Protein AF-A0A535Y5V7-F1 (afdb_monomer)

Mean predicted aligned error: 2.88 Å

Foldseek 3Di:
DVVLLVCVVVVAAEDEDADPPVPPDDQLPPLQVVQVSNVVNVHHHAYEYHDACPPPCLVPVLVRGQEYEQHPEADLELVSLVVLLVSLQPSQVSWFPSYAYASYEQCQQVPRDDLQLSLLSLLSCLLQLHPHHHPDDPVDGDPSSVCSSVLPLSNCSSVANRRTHWHFLDDDPFKTKIWDQGPVRKIKIKIWGADQAWDKTKAFPCSRVVHDDKKKWFKAWSSVRGTPGIDIGIDIDGAHHGHMTIIIIDID

Solvent-accessible surface area (backbone atoms only — not comparable to full-atom values): 13572 Å² total; per-residue (Å²): 84,73,64,42,39,52,38,44,75,72,63,51,53,69,42,79,47,75,54,77,94,47,83,96,64,52,66,91,72,49,52,48,54,51,40,54,19,35,60,73,56,73,48,81,54,47,34,36,41,39,62,43,38,76,80,49,42,71,82,58,38,63,85,47,32,38,30,31,27,65,39,67,86,70,53,62,35,67,69,41,50,54,56,47,54,62,71,43,42,83,46,31,90,54,26,36,83,75,18,27,52,22,73,52,64,36,55,55,68,68,70,57,56,53,72,48,42,36,46,31,50,51,50,50,38,23,43,42,37,30,69,88,43,79,66,44,64,83,91,73,58,50,71,66,36,47,52,55,80,63,34,64,59,49,51,50,56,28,68,30,88,57,30,46,24,22,36,60,61,45,76,59,99,43,32,38,30,33,31,21,69,43,68,87,70,31,30,42,39,37,37,37,30,70,32,92,51,73,41,77,43,72,46,44,46,34,55,64,66,73,43,90,67,87,42,36,28,40,33,29,34,45,83,77,71,38,79,75,44,77,33,71,44,44,53,73,48,78,29,52,48,37,18,56,49,47,29,40,32,46,69,94

Secondary structure (DSSP, 8-state):
-HHHHHHHHTT--EEEEE-TT-TT--HHHHHHHHHHHHHHHTS--EEEEESTTTT-GGGTGGGT-SEEE-SSPP-SSHHHHHHHHHHHTT-GGG-BTTBEEE---B-TTSSSS-HHHHHHHHHHHHHTT----B-S-TTS--HHHHHHHT-HHHHHHHT-TT-PPPEEEEE-SSEEEEEEE-TTS-EEEEEEE-SSS-EEEEEEHHHHHT--S--EEEEEETTTTEEEEEEESEEEEEE-TT-EEEEEEEE-

Radius of gyration: 19.28 Å; Cα contacts (8 Å, |Δi|>4): 539; chains: 1; bounding box: 55×35×48 Å

Structure (mmCIF, N/CA/C/O backbone):
data_AF-A0A535Y5V7-F1
#
_entry.id   AF-A0A535Y5V7-F1
#
loop_
_atom_site.group_PDB
_atom_site.id
_atom_site.type_symbol
_atom_site.label_atom_id
_atom_site.label_alt_id
_atom_site.label_comp_id
_atom_site.label_asym_id
_atom_site.label_entity_id
_atom_site.label_seq_id
_atom_site.pdbx_PDB_ins_code
_atom_site.Cartn_x
_atom_site.Cartn_y
_atom_site.Cartn_z
_atom_site.occupancy
_atom_site.B_iso_or_equiv
_atom_site.auth_seq_id
_atom_site.auth_comp_id
_atom_site.auth_asym_id
_atom_site.auth_atom_id
_atom_site.pdbx_PDB_model_num
ATOM 1 N N . ALA A 1 1 ? -20.100 1.573 24.460 1.00 84.69 1 ALA A N 1
ATOM 2 C CA . ALA A 1 1 ? -20.599 0.373 25.171 1.00 84.69 1 ALA A CA 1
ATOM 3 C C . ALA A 1 1 ? -21.778 -0.270 24.440 1.00 84.69 1 ALA A C 1
ATOM 5 O O . ALA A 1 1 ? -21.597 -1.351 23.903 1.00 84.69 1 ALA A O 1
ATOM 6 N N . ARG A 1 2 ? -22.947 0.390 24.355 1.00 96.8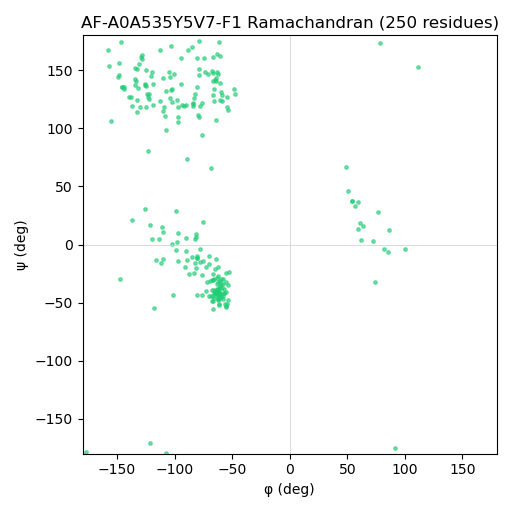1 2 ARG A N 1
ATOM 7 C CA . ARG A 1 2 ? -24.146 -0.170 23.697 1.00 96.81 2 ARG A CA 1
ATOM 8 C C . ARG A 1 2 ? -23.901 -0.645 22.258 1.00 96.81 2 ARG A C 1
ATOM 10 O O . ARG A 1 2 ? -24.283 -1.760 21.929 1.00 96.81 2 ARG A O 1
ATOM 17 N N . ASP A 1 3 ? -23.253 0.176 21.436 1.00 97.62 3 ASP A N 1
ATOM 18 C CA . ASP A 1 3 ? -23.069 -0.142 20.013 1.00 97.62 3 ASP A CA 1
ATOM 19 C C . ASP A 1 3 ? -22.037 -1.261 19.812 1.00 97.62 3 ASP A C 1
ATOM 21 O O . ASP A 1 3 ? -22.291 -2.195 19.064 1.00 97.62 3 ASP A O 1
ATOM 25 N N . ALA A 1 4 ? -20.939 -1.252 20.577 1.00 97.75 4 ALA A N 1
ATOM 26 C CA . ALA A 1 4 ? -19.976 -2.356 20.581 1.00 97.75 4 ALA A CA 1
ATOM 27 C C . ALA A 1 4 ? -20.634 -3.691 20.971 1.00 97.75 4 ALA A C 1
ATOM 29 O O . ALA A 1 4 ? -20.410 -4.691 20.297 1.00 97.75 4 ALA A O 1
ATOM 30 N N . GLN A 1 5 ? -21.491 -3.710 22.003 1.00 98.44 5 GLN A N 1
ATOM 31 C CA . GLN A 1 5 ? -22.233 -4.922 22.370 1.00 98.44 5 GLN A CA 1
ATOM 32 C C . GLN A 1 5 ? -23.160 -5.374 21.240 1.00 98.44 5 GLN A C 1
ATOM 34 O O . GLN A 1 5 ? -23.204 -6.556 20.930 1.00 98.44 5 GLN A O 1
ATOM 39 N N . ARG A 1 6 ? -23.848 -4.437 20.576 1.00 98.44 6 ARG A N 1
ATOM 40 C CA . ARG A 1 6 ? -24.699 -4.757 19.425 1.00 98.44 6 ARG A CA 1
ATOM 41 C C . ARG A 1 6 ? -23.905 -5.410 18.294 1.00 98.44 6 ARG A C 1
ATOM 43 O O . ARG A 1 6 ? -24.359 -6.403 17.738 1.00 98.44 6 ARG A O 1
ATOM 50 N N . PHE A 1 7 ? -22.733 -4.869 17.970 1.00 98.50 7 PHE A N 1
ATOM 51 C CA . PHE A 1 7 ? -21.841 -5.444 16.964 1.00 98.50 7 PHE A CA 1
ATOM 52 C C . PHE A 1 7 ? -21.340 -6.831 17.375 1.00 98.50 7 PHE A C 1
ATOM 54 O O . PHE A 1 7 ? -21.318 -7.738 16.545 1.00 98.50 7 PHE A O 1
ATOM 61 N N . ALA A 1 8 ? -21.038 -7.038 18.658 1.00 98.50 8 ALA A N 1
ATOM 62 C CA . ALA A 1 8 ? -20.679 -8.354 19.170 1.00 98.50 8 ALA A CA 1
ATOM 63 C C . ALA A 1 8 ? -21.835 -9.365 19.069 1.00 98.50 8 ALA A C 1
ATOM 65 O O . ALA A 1 8 ? -21.605 -10.492 18.634 1.00 98.50 8 ALA A O 1
ATOM 66 N N . ASP A 1 9 ? -23.066 -8.957 19.394 1.00 98.44 9 ASP A N 1
ATOM 67 C CA . ASP A 1 9 ? -24.269 -9.793 19.270 1.00 98.44 9 ASP A CA 1
ATOM 68 C C . ASP A 1 9 ? -24.538 -10.196 17.808 1.00 98.44 9 ASP A C 1
ATOM 70 O O . ASP A 1 9 ? -25.055 -11.280 17.544 1.00 98.44 9 ASP A O 1
ATOM 74 N N . TRP A 1 10 ? -24.180 -9.334 16.850 1.00 98.50 10 TRP A N 1
ATOM 75 C CA . TRP A 1 10 ? -24.259 -9.617 15.411 1.00 98.50 10 TRP A CA 1
ATOM 76 C C . TRP A 1 10 ? -23.092 -10.449 14.874 1.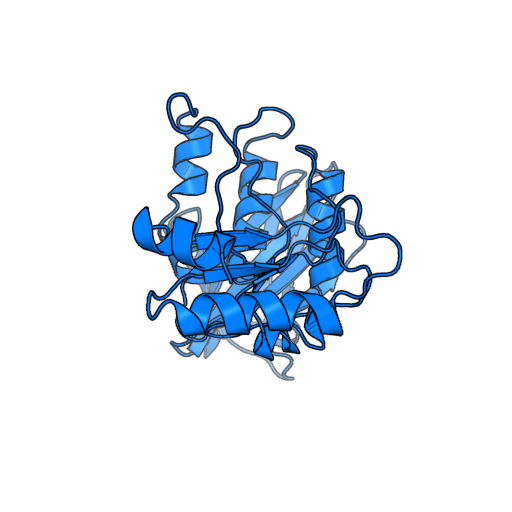00 98.50 10 TRP A C 1
ATOM 78 O O . TRP A 1 10 ? -23.145 -10.890 13.729 1.00 98.50 10 TRP A O 1
ATOM 88 N N . GLY A 1 11 ? -22.048 -10.669 15.673 1.00 98.31 11 GLY A N 1
ATOM 89 C CA . GLY A 1 11 ? -20.860 -11.397 15.243 1.00 98.31 11 GLY A CA 1
ATOM 90 C C . GLY A 1 11 ? -19.912 -10.590 14.352 1.00 98.31 11 GLY A C 1
ATOM 91 O O . GLY A 1 11 ? -19.220 -11.176 13.532 1.00 98.31 11 GLY A O 1
ATOM 92 N N . VAL A 1 12 ? -19.869 -9.262 14.486 1.00 98.56 12 VAL A N 1
ATOM 93 C CA . VAL A 1 12 ? -18.906 -8.407 13.766 1.00 98.56 12 VAL A CA 1
ATOM 94 C C . VAL A 1 12 ? -17.473 -8.733 14.201 1.00 98.56 12 VAL A C 1
ATOM 96 O O . VAL A 1 12 ? -17.233 -8.941 15.387 1.00 98.56 12 VAL A O 1
ATOM 99 N N . ASP A 1 13 ? -16.529 -8.733 13.257 1.00 98.38 13 ASP A N 1
ATOM 100 C CA . ASP A 1 13 ? -15.097 -9.001 13.502 1.00 98.38 13 ASP A CA 1
ATOM 101 C C . ASP A 1 13 ? -14.189 -7.799 13.204 1.00 98.38 13 ASP A C 1
ATOM 103 O O . ASP A 1 13 ? -13.024 -7.772 13.598 1.00 98.38 13 ASP A O 1
ATOM 107 N N . PHE A 1 14 ? -14.713 -6.782 12.519 1.00 98.44 14 PHE A N 1
ATOM 108 C CA . PHE A 1 14 ? -13.962 -5.613 12.074 1.00 98.44 14 PHE A CA 1
ATOM 109 C C . PHE A 1 14 ? -14.831 -4.360 12.163 1.00 98.44 14 PHE A C 1
ATOM 111 O O . PHE A 1 14 ? -15.975 -4.353 11.709 1.00 98.44 14 PHE A O 1
ATOM 118 N N . MET A 1 15 ? -14.279 -3.282 12.713 1.00 98.06 15 MET A N 1
ATOM 119 C CA . MET A 1 15 ? -14.953 -1.999 12.851 1.00 98.06 15 MET A CA 1
ATOM 120 C C . MET A 1 15 ? -14.042 -0.867 12.373 1.00 98.06 15 MET A C 1
ATOM 122 O O . MET A 1 15 ? -13.033 -0.559 13.006 1.00 98.06 15 MET A O 1
ATOM 126 N N . LYS A 1 16 ? -14.445 -0.210 11.282 1.00 98.56 16 LYS A N 1
ATOM 127 C CA . LYS A 1 16 ? -13.928 1.104 10.882 1.00 98.56 16 LYS A CA 1
ATOM 128 C C . LYS A 1 16 ? -14.706 2.176 11.637 1.00 98.56 16 LYS A C 1
ATOM 130 O O . LYS A 1 16 ? -15.927 2.249 11.514 1.00 98.56 16 LYS A O 1
ATOM 135 N N . VAL A 1 17 ? -14.011 2.997 12.417 1.00 98.06 17 VAL A N 1
ATOM 136 C CA . VAL A 1 17 ? -14.606 4.135 13.126 1.00 98.06 17 VAL A CA 1
ATOM 137 C C . VAL A 1 17 ? -14.107 5.416 12.482 1.00 98.06 17 VAL A C 1
ATOM 139 O O . VAL A 1 17 ? -12.915 5.706 12.522 1.00 98.06 17 VAL A O 1
ATOM 142 N N . ASP A 1 18 ? -15.039 6.150 11.886 1.00 97.94 18 ASP A N 1
ATOM 143 C CA . ASP A 1 18 ? -14.787 7.405 11.185 1.00 97.94 18 ASP A CA 1
ATOM 144 C C . ASP A 1 18 ? -14.775 8.621 12.130 1.00 97.94 18 ASP A C 1
ATOM 146 O O . ASP A 1 18 ? -15.152 8.532 13.304 1.00 97.94 18 ASP A O 1
ATOM 150 N N . TRP A 1 19 ? -14.355 9.776 11.609 1.00 97.19 19 TRP A N 1
ATOM 151 C CA . TRP A 1 19 ? -14.161 11.009 12.372 1.00 97.19 19 TRP A CA 1
ATOM 152 C C . TRP A 1 19 ? -14.996 12.200 11.875 1.00 97.19 19 TRP A C 1
ATOM 154 O O . TRP A 1 19 ? -14.744 13.352 12.249 1.00 97.19 19 TRP A O 1
ATOM 164 N N . CYS A 1 20 ? -16.028 11.948 11.067 1.00 95.88 20 CYS A N 1
ATOM 165 C CA . CYS A 1 20 ? -17.020 12.954 10.685 1.00 95.88 20 CYS A CA 1
ATOM 166 C C . CYS A 1 20 ? -17.810 13.482 11.902 1.00 95.88 20 CYS A C 1
ATOM 168 O O . CYS A 1 20 ? -18.119 12.743 12.831 1.00 95.88 20 CYS A O 1
ATOM 170 N N . HIS A 1 21 ? -18.201 14.763 11.875 1.00 96.00 21 HIS A N 1
ATOM 171 C CA . HIS A 1 21 ? -19.077 15.394 12.886 1.00 96.00 21 HIS A CA 1
ATOM 172 C C . HIS A 1 21 ? -18.579 15.322 14.347 1.00 96.00 21 HIS A C 1
ATOM 174 O O . HIS A 1 21 ? -19.365 15.302 15.291 1.00 96.00 21 HIS A O 1
ATOM 180 N N . THR A 1 22 ? -17.263 15.357 14.549 1.00 93.06 22 THR A N 1
ATOM 181 C CA . THR A 1 22 ? -16.588 15.214 15.854 1.00 93.06 22 THR A CA 1
ATOM 182 C C . THR A 1 22 ? -16.171 16.548 16.490 1.00 93.06 22 THR A C 1
ATOM 184 O O . THR A 1 22 ? -15.189 16.617 17.230 1.00 93.06 22 THR A O 1
ATOM 187 N N . ALA A 1 23 ? -16.887 17.641 16.204 1.00 91.31 23 ALA A N 1
ATOM 188 C CA . ALA A 1 23 ? -16.532 18.969 16.710 1.00 91.31 23 ALA A CA 1
ATOM 189 C C . ALA A 1 23 ? -16.388 18.973 18.247 1.00 91.31 23 ALA A C 1
ATOM 191 O O . ALA A 1 23 ? -17.277 18.531 18.971 1.00 91.31 23 ALA A O 1
ATOM 192 N N . GLY A 1 24 ? -15.247 19.464 18.743 1.00 90.88 24 GLY A N 1
ATOM 193 C CA . GLY A 1 24 ? -14.921 19.491 20.175 1.00 90.88 24 GLY A CA 1
ATOM 194 C C . GLY A 1 24 ? -14.361 18.182 20.750 1.00 90.88 24 GLY A C 1
ATOM 195 O O . GLY A 1 24 ? -13.965 18.162 21.914 1.00 90.88 24 GLY A O 1
ATOM 196 N N . LEU A 1 25 ? -14.278 17.107 19.960 1.00 94.00 25 LEU A N 1
ATOM 197 C CA . LEU A 1 25 ? -13.653 15.843 20.358 1.00 94.00 25 LEU A CA 1
ATOM 198 C C . LEU A 1 25 ? -12.189 15.772 19.906 1.00 94.00 25 LEU A C 1
ATOM 200 O O . LEU A 1 25 ? -11.754 16.490 19.005 1.00 94.00 25 LEU A O 1
ATOM 204 N N . ARG A 1 26 ? -11.418 14.877 20.533 1.00 93.62 26 ARG A N 1
ATOM 205 C CA . ARG A 1 26 ? -10.032 14.563 20.148 1.00 93.62 26 ARG A CA 1
ATOM 206 C C . ARG A 1 26 ? -9.872 13.067 19.916 1.00 93.62 26 ARG A C 1
ATOM 208 O O . ARG A 1 26 ? -10.392 12.276 20.709 1.00 93.62 26 ARG A O 1
ATOM 215 N N . GLY A 1 27 ? -9.137 12.692 18.868 1.00 93.50 27 GLY A N 1
ATOM 216 C CA . GLY A 1 27 ? -8.897 11.292 18.501 1.00 93.50 27 GLY A CA 1
ATOM 217 C C . GLY A 1 27 ? -8.292 10.517 19.668 1.00 93.50 27 GLY A C 1
ATOM 218 O O . GLY A 1 27 ? -8.902 9.566 20.166 1.00 93.50 27 GLY A O 1
ATOM 219 N N . ARG A 1 28 ? -7.188 11.048 20.208 1.00 95.31 28 ARG A N 1
ATOM 220 C CA . ARG A 1 28 ? -6.435 10.498 21.348 1.00 95.31 28 ARG A CA 1
ATOM 221 C C . ARG A 1 28 ? -7.265 10.204 22.602 1.00 95.31 28 ARG A C 1
ATOM 223 O O . ARG A 1 28 ? -6.854 9.380 23.407 1.00 95.31 28 ARG A O 1
ATOM 230 N N . THR A 1 29 ? -8.415 10.854 22.801 1.00 95.31 29 THR A N 1
ATOM 231 C CA . THR A 1 29 ? -9.282 10.623 23.976 1.00 95.31 29 THR A CA 1
ATOM 232 C C . THR A 1 29 ? -10.597 9.921 23.649 1.00 95.31 29 THR A C 1
ATOM 234 O O . THR A 1 29 ? -11.293 9.465 24.558 1.00 95.31 29 THR A O 1
ATOM 237 N N . THR A 1 30 ? -10.965 9.821 22.372 1.00 96.44 30 THR A N 1
ATOM 238 C CA . THR A 1 30 ? -12.248 9.243 21.950 1.00 96.44 30 THR A CA 1
ATOM 239 C C . THR A 1 30 ? -12.085 7.815 21.452 1.00 96.44 30 THR A C 1
ATOM 241 O O . THR A 1 30 ? -12.865 6.957 21.855 1.00 96.44 30 THR A O 1
ATOM 244 N N . TYR A 1 31 ? -11.058 7.526 20.649 1.00 97.81 31 TYR A N 1
ATOM 245 C CA . TYR A 1 31 ? -10.800 6.164 20.173 1.00 97.81 31 TYR A CA 1
ATOM 246 C C . TYR A 1 31 ? -10.511 5.154 21.298 1.00 97.81 31 TYR A C 1
ATOM 248 O O . TYR A 1 31 ? -11.062 4.056 21.222 1.00 97.81 31 TYR A O 1
ATOM 256 N N . PRO A 1 32 ? -9.797 5.493 22.396 1.00 97.81 32 PRO A N 1
ATOM 257 C CA . PRO A 1 32 ? -9.651 4.575 23.532 1.00 97.81 32 PRO A CA 1
ATOM 258 C C . PRO A 1 32 ? -10.982 4.087 24.117 1.00 97.81 32 PRO A C 1
ATOM 260 O O . PRO A 1 32 ? -11.093 2.935 24.530 1.00 97.81 32 PRO A O 1
ATOM 263 N N . LYS A 1 33 ? -12.036 4.915 24.071 1.00 97.88 33 LYS A N 1
ATOM 264 C CA . LYS A 1 33 ? -13.376 4.520 24.534 1.00 97.88 33 LYS A CA 1
ATOM 265 C C . LYS A 1 33 ? -13.989 3.423 23.660 1.00 97.88 33 LYS A C 1
ATOM 267 O O . LYS A 1 33 ? -14.772 2.615 24.159 1.00 97.88 33 LYS A O 1
ATOM 272 N N . TRP A 1 34 ? -13.652 3.379 22.367 1.00 97.81 34 TRP A N 1
ATOM 273 C CA . TRP A 1 34 ? -14.039 2.275 21.487 1.00 97.81 34 TRP A CA 1
ATOM 274 C C . TRP A 1 34 ? -13.288 1.000 21.845 1.00 97.81 34 TRP A C 1
ATOM 276 O O . TRP A 1 34 ? -13.925 -0.039 21.988 1.00 97.81 34 TRP A O 1
ATOM 286 N N . THR A 1 35 ? -11.981 1.077 22.088 1.00 97.56 35 THR A N 1
ATOM 287 C CA . THR A 1 35 ? -11.172 -0.066 22.542 1.00 97.56 35 THR A CA 1
ATOM 288 C C . THR A 1 35 ? -11.702 -0.657 23.848 1.00 97.56 35 THR A C 1
ATOM 290 O O . THR A 1 35 ? -11.893 -1.868 23.949 1.00 97.56 35 THR A O 1
ATOM 293 N N . GLU A 1 36 ? -12.004 0.186 24.839 1.00 98.12 36 GLU A N 1
ATOM 294 C CA . GLU A 1 36 ? -12.630 -0.232 26.100 1.00 98.12 36 GLU A CA 1
ATOM 295 C C . GLU A 1 36 ? -13.988 -0.902 25.861 1.00 98.12 36 GLU A C 1
ATOM 297 O O . GLU A 1 36 ? -14.266 -1.972 26.408 1.00 98.12 36 GLU A O 1
ATOM 302 N N . ALA A 1 37 ? -14.824 -0.305 25.005 1.00 98.31 37 ALA A N 1
ATOM 303 C CA . ALA A 1 37 ? -16.135 -0.848 24.679 1.00 98.31 37 ALA A CA 1
ATOM 304 C C . ALA A 1 37 ? -16.049 -2.205 23.965 1.00 98.31 37 ALA A C 1
ATOM 306 O O . ALA A 1 37 ? -16.823 -3.089 24.313 1.00 98.31 37 ALA A O 1
ATOM 307 N N . ILE A 1 38 ? -15.117 -2.383 23.021 1.00 98.00 38 ILE A N 1
ATOM 308 C CA . ILE A 1 38 ? -14.853 -3.656 22.330 1.00 98.00 38 ILE A CA 1
ATOM 309 C C . ILE A 1 38 ? -14.416 -4.715 23.343 1.00 98.00 38 ILE A C 1
ATOM 311 O O . ILE A 1 38 ? -15.028 -5.779 23.419 1.00 98.00 38 ILE A O 1
ATOM 315 N N . ARG A 1 39 ? -13.412 -4.410 24.178 1.00 97.31 39 ARG A N 1
ATOM 316 C CA . ARG A 1 39 ? -12.894 -5.342 25.195 1.00 97.31 39 ARG A CA 1
ATOM 317 C C . ARG A 1 39 ? -13.985 -5.805 26.161 1.00 97.31 39 ARG A C 1
ATOM 319 O O . ARG A 1 39 ? -14.027 -6.983 26.511 1.00 97.31 39 ARG A O 1
ATOM 326 N N . ALA A 1 40 ? -14.897 -4.912 26.548 1.00 98.25 40 ALA A N 1
ATOM 327 C CA . ALA A 1 40 ? -16.012 -5.241 27.434 1.00 98.25 40 ALA A CA 1
ATOM 328 C C . ALA A 1 40 ? -16.977 -6.291 26.848 1.00 98.25 40 ALA A C 1
ATOM 330 O O . ALA A 1 40 ? -17.576 -7.044 27.613 1.00 98.25 40 ALA A O 1
ATOM 331 N N . THR A 1 41 ? -17.091 -6.390 25.518 1.00 98.12 41 THR A N 1
ATOM 332 C CA . THR A 1 41 ? -17.937 -7.404 24.858 1.00 98.12 41 THR A CA 1
ATOM 333 C C . THR A 1 41 ? -17.361 -8.818 24.923 1.00 98.12 41 THR A C 1
ATOM 335 O O . THR A 1 41 ? -18.088 -9.785 24.715 1.00 98.12 41 THR A O 1
ATOM 338 N N . ARG A 1 42 ? -16.049 -8.950 25.185 1.00 96.88 42 ARG A N 1
ATOM 339 C CA . ARG A 1 42 ? -15.272 -10.201 25.093 1.00 96.88 42 ARG A CA 1
ATOM 340 C C . ARG A 1 42 ? -15.258 -10.862 23.706 1.00 96.88 42 ARG A C 1
ATOM 342 O O . ARG A 1 42 ? -14.807 -12.001 23.597 1.00 96.88 42 ARG A O 1
ATOM 349 N N . ARG A 1 43 ? -15.686 -10.163 22.651 1.00 97.25 43 ARG A N 1
ATOM 350 C CA . ARG A 1 43 ? -15.497 -10.584 21.260 1.00 97.25 43 ARG A CA 1
ATOM 351 C C . ARG A 1 43 ? -14.283 -9.858 20.665 1.00 97.25 43 ARG A C 1
ATOM 353 O O . ARG A 1 43 ? -14.264 -8.626 20.692 1.00 97.25 43 ARG A O 1
ATOM 360 N N . PRO A 1 44 ? -13.280 -10.576 20.130 1.00 97.44 44 PRO A N 1
ATOM 361 C CA . PRO A 1 44 ? -12.213 -9.953 19.356 1.00 97.44 44 PRO A CA 1
ATOM 362 C C . PRO A 1 44 ? -12.800 -9.220 18.147 1.00 97.44 44 PRO A C 1
ATOM 364 O O . PRO A 1 44 ? -13.516 -9.819 17.352 1.00 97.44 44 PRO A O 1
ATOM 367 N N . MET A 1 45 ? -12.518 -7.924 18.034 1.00 98.38 45 MET A N 1
ATOM 368 C CA . MET A 1 45 ? -12.904 -7.102 16.890 1.00 98.38 45 MET A CA 1
ATOM 369 C C . MET A 1 45 ? -11.738 -6.189 16.530 1.00 98.38 45 MET A C 1
ATOM 371 O O . MET A 1 45 ? -11.228 -5.464 17.390 1.00 98.38 45 MET A O 1
ATOM 375 N N . VAL A 1 46 ? -11.332 -6.211 15.263 1.00 98.38 46 VAL A N 1
ATOM 376 C CA . VAL A 1 46 ? -10.332 -5.289 14.725 1.00 98.38 46 VAL A CA 1
ATOM 377 C C . VAL A 1 46 ? -10.903 -3.874 14.759 1.00 98.38 46 VAL A C 1
ATOM 379 O O . VAL A 1 46 ? -12.039 -3.635 14.354 1.00 98.38 46 VAL A O 1
ATOM 382 N N . LEU A 1 47 ? -10.100 -2.931 15.240 1.00 98.62 47 LEU A N 1
ATOM 383 C CA . LEU A 1 47 ? -10.415 -1.505 15.251 1.00 98.62 47 LEU A CA 1
ATOM 384 C C . LEU A 1 47 ? -9.545 -0.791 14.216 1.00 98.62 47 LEU A C 1
ATOM 386 O O . LEU A 1 47 ? -8.334 -0.667 14.419 1.00 98.62 47 LEU A O 1
ATOM 390 N N . SER A 1 48 ? -10.188 -0.317 13.150 1.00 98.69 48 SER A N 1
ATOM 391 C CA . SER A 1 48 ? -9.626 0.576 12.137 1.00 98.69 48 SER A CA 1
ATOM 392 C C . SER A 1 48 ? -10.010 2.021 12.462 1.00 98.69 48 SER A C 1
ATOM 394 O O . SER A 1 48 ? -11.190 2.370 12.556 1.00 98.69 48 SER A O 1
ATOM 396 N N . ILE A 1 49 ? -8.997 2.851 12.698 1.00 98.69 49 ILE A N 1
ATOM 397 C CA . ILE A 1 49 ? -9.120 4.251 13.116 1.00 98.69 49 ILE A CA 1
ATOM 398 C C . ILE A 1 49 ? -9.090 5.140 11.870 1.00 98.69 49 ILE A C 1
ATOM 400 O O . ILE A 1 49 ? -8.103 5.148 11.142 1.00 98.69 49 ILE A O 1
ATOM 404 N N . CYS A 1 50 ? -10.141 5.919 11.621 1.00 98.31 50 CYS A N 1
ATOM 405 C CA . CYS A 1 50 ? -10.267 6.744 10.420 1.00 98.31 50 CYS A CA 1
ATOM 406 C C . CYS A 1 50 ? -10.466 8.216 10.798 1.00 98.31 50 CYS A C 1
ATOM 408 O O . CYS A 1 50 ? -11.583 8.716 10.836 1.00 98.31 50 CYS A O 1
ATOM 410 N N 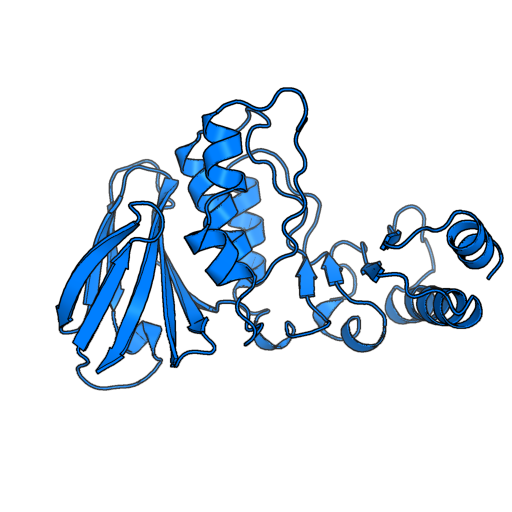. GLU A 1 51 ? -9.369 8.909 11.127 1.00 97.19 51 GLU A N 1
ATOM 411 C CA . GLU A 1 51 ? -9.371 10.350 11.457 1.00 97.19 51 GLU A CA 1
ATOM 412 C C . GLU A 1 51 ? -8.623 11.251 10.461 1.00 97.19 51 GLU A C 1
ATOM 414 O O . GLU A 1 51 ? -8.587 12.470 10.639 1.00 97.19 51 GLU A O 1
ATOM 419 N N . TRP A 1 52 ? -8.136 10.662 9.362 1.00 96.19 52 TRP A N 1
ATOM 420 C CA . TRP A 1 52 ? -7.452 11.334 8.247 1.00 96.19 52 TRP A CA 1
ATOM 421 C C . TRP A 1 52 ? -6.181 12.101 8.640 1.00 96.19 52 TRP A C 1
ATOM 423 O O . TRP A 1 52 ? -5.896 13.168 8.092 1.00 96.19 52 TRP A O 1
ATOM 433 N N . SER A 1 53 ? -5.415 11.572 9.594 1.00 93.00 53 SER A N 1
ATOM 434 C CA . SER A 1 53 ? -4.141 12.137 10.074 1.00 93.00 53 SER A CA 1
ATOM 435 C C . SER A 1 53 ? -4.190 13.499 10.749 1.00 93.00 53 SER A C 1
ATOM 437 O O . SER A 1 53 ? -3.152 14.139 10.934 1.00 93.00 53 SER A O 1
ATOM 439 N N . ARG A 1 54 ? -5.373 13.945 11.160 1.00 92.62 54 ARG A N 1
ATOM 440 C CA . ARG A 1 54 ? -5.586 15.211 11.859 1.00 92.62 54 ARG A CA 1
ATOM 441 C C . ARG A 1 54 ? -4.795 15.313 13.158 1.00 92.62 54 ARG A C 1
ATOM 443 O O . ARG A 1 54 ? -4.373 16.415 13.498 1.00 92.62 54 ARG A O 1
ATOM 450 N N . ASP A 1 55 ? -4.596 14.207 13.872 1.00 94.19 55 ASP A N 1
ATOM 451 C CA . ASP A 1 55 ? -3.856 14.178 15.144 1.00 94.19 55 ASP A CA 1
ATOM 452 C C . ASP A 1 55 ? -2.713 13.148 15.132 1.00 94.19 55 ASP A C 1
ATOM 454 O O . ASP A 1 55 ? -2.353 12.588 16.173 1.00 94.19 55 ASP A O 1
ATOM 458 N N . LYS A 1 56 ? -2.131 12.908 13.944 1.00 96.25 56 LYS A N 1
ATOM 459 C CA . LYS A 1 56 ? -0.974 12.020 13.725 1.00 96.25 56 LYS A CA 1
ATOM 460 C C . LYS A 1 56 ? -1.151 10.646 14.395 1.00 96.25 56 LYS A C 1
ATOM 462 O O . LYS A 1 56 ? -0.442 10.328 15.354 1.00 96.25 56 LYS A O 1
ATOM 467 N N . PRO A 1 57 ? -2.111 9.829 13.933 1.00 97.69 57 PRO A N 1
ATOM 468 C CA . PRO A 1 57 ? -2.502 8.600 14.612 1.00 97.69 57 PRO A CA 1
ATOM 469 C C . PRO A 1 57 ? -1.350 7.614 14.803 1.00 97.69 57 PRO A C 1
ATOM 471 O O . PRO A 1 57 ? -1.307 6.949 15.831 1.00 97.69 57 PRO A O 1
ATOM 474 N N . TRP A 1 58 ? -0.355 7.597 13.917 1.00 97.94 58 TRP A N 1
ATOM 475 C CA . TRP A 1 58 ? 0.846 6.768 14.061 1.00 97.94 58 TRP A CA 1
ATOM 476 C C . TRP A 1 58 ? 1.609 6.977 15.384 1.00 97.94 58 TRP A C 1
ATOM 478 O O . TRP A 1 58 ? 2.260 6.057 15.863 1.00 97.94 58 TRP A O 1
ATOM 488 N N . GLU A 1 59 ? 1.483 8.135 16.043 1.00 97.12 59 GLU A N 1
ATOM 489 C CA . GLU A 1 59 ? 2.147 8.401 17.330 1.00 97.12 59 GLU A CA 1
ATOM 490 C C . GLU A 1 59 ? 1.427 7.796 18.553 1.00 97.12 59 GLU A C 1
ATOM 492 O O . GLU A 1 59 ? 1.964 7.837 19.660 1.00 97.12 59 GLU A O 1
ATOM 497 N N . TRP A 1 60 ? 0.190 7.306 18.416 1.00 96.88 60 TRP A N 1
ATOM 498 C CA . TRP A 1 60 ? -0.618 6.884 19.576 1.00 96.88 60 TRP A CA 1
ATOM 499 C C . TRP A 1 60 ? -1.577 5.717 19.322 1.00 96.88 60 TRP A C 1
ATOM 501 O O . TRP A 1 60 ? -1.880 4.955 20.247 1.00 96.88 60 TRP A O 1
ATOM 511 N N . ALA A 1 61 ? -2.062 5.566 18.092 1.00 97.69 61 ALA A N 1
ATOM 512 C CA . ALA A 1 61 ? -3.113 4.632 17.715 1.00 97.69 61 ALA A CA 1
ATOM 513 C C . ALA A 1 61 ? -2.697 3.164 17.855 1.00 97.69 61 ALA A C 1
ATOM 515 O O . ALA A 1 61 ? -3.567 2.345 18.134 1.00 97.69 61 ALA A O 1
ATOM 516 N N . GLY A 1 62 ? -1.401 2.837 17.777 1.00 96.25 62 GLY A N 1
ATOM 517 C CA . GLY A 1 62 ? -0.899 1.465 17.959 1.00 96.25 62 GLY A CA 1
ATOM 518 C C . GLY A 1 62 ? -1.164 0.861 19.343 1.00 96.25 62 GLY A C 1
ATOM 519 O O . GLY A 1 62 ? -1.180 -0.352 19.499 1.00 96.25 62 GLY A O 1
ATOM 520 N N . SER A 1 63 ? -1.444 1.688 20.357 1.00 95.00 63 SER A N 1
ATOM 521 C CA . SER A 1 63 ? -1.879 1.213 21.684 1.00 95.00 63 SER A CA 1
ATOM 522 C C . SER A 1 63 ? -3.405 1.084 21.831 1.00 95.00 63 SER A C 1
ATOM 524 O O . SER A 1 63 ? -3.904 0.621 22.860 1.00 95.00 63 SER A O 1
ATOM 526 N N . VAL A 1 64 ? -4.156 1.521 20.815 1.00 96.62 64 VAL A N 1
ATOM 527 C CA . VAL A 1 64 ? -5.609 1.729 20.851 1.00 96.62 64 VAL A CA 1
ATOM 528 C C . VAL A 1 64 ? -6.324 0.824 19.850 1.00 96.62 64 VAL A C 1
ATOM 530 O O . VAL A 1 64 ? -7.242 0.096 20.229 1.00 96.62 64 VAL A O 1
ATOM 533 N N . GLY A 1 65 ? -5.930 0.881 18.582 1.00 97.44 65 GLY A N 1
ATOM 534 C CA . GLY A 1 65 ? -6.476 0.094 17.484 1.00 97.44 65 GLY A CA 1
ATOM 535 C C . GLY A 1 65 ? -5.399 -0.743 16.806 1.00 97.44 65 GLY A C 1
ATOM 536 O O . GLY A 1 65 ? -4.283 -0.848 17.299 1.00 97.44 65 GLY A O 1
ATOM 537 N N . HIS A 1 66 ? -5.761 -1.337 15.675 1.00 98.56 66 HIS A N 1
ATOM 53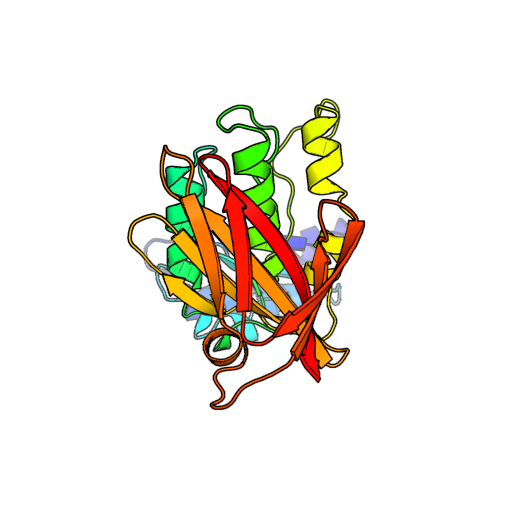8 C CA . HIS A 1 66 ? -4.898 -2.278 14.952 1.00 98.56 66 HIS A CA 1
ATOM 539 C C . HIS A 1 66 ? -4.432 -1.708 13.609 1.00 98.56 66 HIS A C 1
ATOM 541 O O . HIS A 1 66 ? -3.503 -2.216 12.995 1.00 98.56 66 HIS A O 1
ATOM 547 N N . MET A 1 67 ? -5.096 -0.656 13.131 1.00 98.69 67 MET A N 1
ATOM 548 C CA . MET A 1 67 ? -4.705 0.091 11.943 1.00 98.69 67 MET A CA 1
ATOM 549 C C . MET A 1 67 ? -5.289 1.502 11.992 1.00 98.69 67 MET A C 1
ATOM 551 O O . MET A 1 67 ? -6.328 1.719 12.630 1.00 98.69 67 MET A O 1
ATOM 555 N N . TRP A 1 68 ? -4.643 2.461 11.332 1.00 98.69 68 TRP A N 1
ATOM 556 C CA . TRP A 1 68 ? -5.100 3.852 11.304 1.00 98.69 68 TRP A CA 1
ATOM 557 C C . TRP A 1 68 ? -4.822 4.546 9.979 1.00 98.69 68 TRP A C 1
ATOM 559 O O . TRP A 1 68 ? -3.718 4.477 9.442 1.00 98.69 68 TRP A O 1
ATOM 569 N N . ARG A 1 69 ? -5.819 5.284 9.487 1.00 98.69 69 ARG A N 1
ATOM 570 C CA . ARG A 1 69 ? -5.709 6.079 8.265 1.00 98.69 69 ARG A CA 1
ATOM 571 C C . ARG A 1 69 ? -4.612 7.127 8.408 1.00 98.69 69 ARG A C 1
ATOM 573 O O . ARG A 1 69 ? -4.656 7.940 9.333 1.00 98.69 69 ARG A O 1
ATOM 580 N N . THR A 1 70 ? -3.656 7.114 7.482 1.00 98.12 70 THR A N 1
ATOM 581 C CA . THR A 1 70 ? -2.507 8.034 7.457 1.00 98.12 70 THR A CA 1
ATOM 582 C C . THR A 1 70 ? -2.658 9.173 6.445 1.00 98.12 70 THR A C 1
ATOM 584 O O . THR A 1 70 ? -1.808 10.071 6.395 1.00 98.12 70 THR A O 1
ATOM 587 N N . THR A 1 71 ? -3.776 9.238 5.721 1.00 97.56 71 THR A N 1
ATOM 588 C CA . THR A 1 71 ? -4.096 10.311 4.766 1.00 97.56 71 THR A CA 1
ATOM 589 C C . THR A 1 71 ? -5.597 10.604 4.709 1.00 97.56 71 THR A C 1
ATOM 591 O O . THR A 1 71 ? -6.412 9.885 5.293 1.00 97.56 71 THR A O 1
ATOM 594 N N . SER A 1 72 ? -5.975 11.644 3.956 1.00 96.38 72 SER A N 1
ATOM 595 C CA . SER A 1 72 ? -7.338 11.794 3.428 1.00 96.38 72 SER A CA 1
ATOM 596 C C . SER A 1 72 ? -7.704 10.636 2.501 1.00 96.38 72 SER A C 1
ATOM 598 O O . SER A 1 72 ? -6.866 9.772 2.232 1.00 96.38 72 SER A O 1
ATOM 600 N N . ASP A 1 73 ? -8.960 10.600 2.064 1.00 98.44 73 ASP A N 1
ATOM 601 C CA .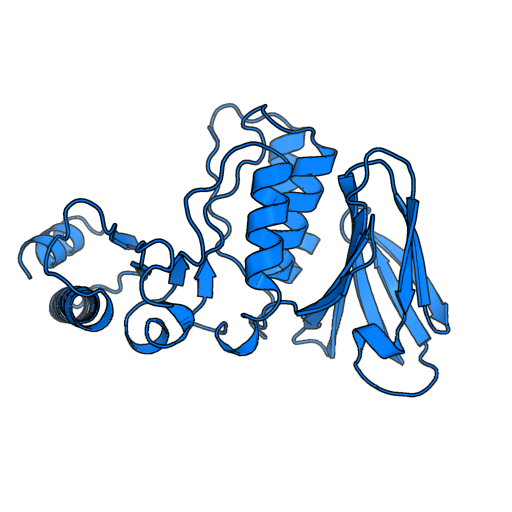 ASP A 1 73 ? -9.449 9.529 1.199 1.00 98.44 73 ASP A CA 1
ATOM 602 C C . ASP A 1 73 ? -8.678 9.478 -0.120 1.00 98.44 73 ASP A C 1
ATOM 604 O O . ASP A 1 73 ? -8.331 10.522 -0.692 1.00 98.44 73 ASP A O 1
ATOM 608 N N . ILE A 1 74 ? -8.379 8.256 -0.554 1.00 98.75 74 ILE A N 1
ATOM 609 C CA . ILE A 1 74 ? -7.840 7.998 -1.882 1.00 98.75 74 ILE A CA 1
ATOM 610 C C . ILE A 1 74 ? -8.903 8.311 -2.937 1.00 98.75 74 ILE A C 1
ATOM 612 O O . ILE A 1 74 ? -10.106 8.214 -2.697 1.00 98.75 74 ILE A O 1
ATOM 616 N N . ALA A 1 75 ? -8.439 8.733 -4.106 1.00 98.69 75 ALA A N 1
ATOM 617 C CA . ALA A 1 75 ? -9.240 8.789 -5.314 1.00 98.69 75 ALA A CA 1
ATOM 618 C C . ALA A 1 75 ? -8.597 7.885 -6.366 1.00 98.69 75 ALA A C 1
ATOM 620 O O . ALA A 1 75 ? -7.370 7.797 -6.425 1.00 98.69 75 ALA A O 1
ATOM 621 N N . ASP A 1 76 ? -9.412 7.296 -7.239 1.00 98.75 76 ASP A N 1
ATOM 622 C CA . ASP A 1 76 ? -8.986 6.446 -8.358 1.00 98.75 76 ASP A CA 1
ATOM 623 C C . ASP A 1 76 ? -8.242 7.239 -9.453 1.00 98.75 76 ASP A C 1
ATOM 625 O O . ASP A 1 76 ? -8.731 7.468 -10.557 1.00 98.75 76 ASP A O 1
ATOM 629 N N . THR A 1 77 ? -7.065 7.758 -9.103 1.00 98.81 77 THR A N 1
ATOM 630 C CA . THR A 1 77 ? -6.189 8.562 -9.955 1.00 98.81 77 THR A CA 1
ATOM 631 C C . THR A 1 77 ? -4.733 8.340 -9.559 1.00 98.81 77 THR A C 1
ATOM 633 O O . THR A 1 77 ? -4.394 8.267 -8.373 1.00 98.81 77 THR A O 1
ATOM 636 N N . TRP A 1 78 ? -3.841 8.344 -10.550 1.00 98.62 78 TRP A N 1
ATOM 637 C CA . TRP A 1 78 ? -2.401 8.186 -10.332 1.00 98.62 78 TRP A CA 1
ATOM 638 C C . TRP A 1 78 ? -1.819 9.216 -9.358 1.00 98.62 78 TRP A C 1
ATOM 640 O O . TRP A 1 78 ? -1.018 8.892 -8.478 1.00 98.62 78 TRP A O 1
ATOM 650 N N . ALA A 1 79 ? -2.265 10.468 -9.481 1.00 98.50 79 ALA A N 1
ATOM 651 C CA . ALA A 1 79 ? -1.821 11.555 -8.620 1.00 98.50 79 ALA A CA 1
ATOM 652 C C . ALA A 1 79 ? -2.154 11.288 -7.144 1.00 98.50 79 ALA A C 1
ATOM 654 O O . ALA A 1 79 ? -1.297 11.504 -6.291 1.00 98.50 79 ALA A O 1
ATOM 655 N N . SER A 1 80 ? -3.357 10.782 -6.845 1.00 98.75 80 SER A N 1
ATOM 656 C CA . SER A 1 80 ? -3.759 10.448 -5.474 1.00 98.75 80 SER A CA 1
ATOM 657 C C . SER A 1 80 ? -2.932 9.290 -4.909 1.00 98.75 80 SER A C 1
ATOM 659 O O . SER A 1 80 ? -2.386 9.424 -3.813 1.00 98.75 80 SER A O 1
ATOM 661 N N . VAL A 1 81 ? -2.735 8.212 -5.680 1.00 98.75 81 VAL A N 1
ATOM 662 C CA . VAL A 1 81 ? -1.886 7.070 -5.285 1.00 98.75 81 VAL A CA 1
ATOM 663 C C . VAL A 1 81 ? -0.481 7.534 -4.904 1.00 98.75 81 VAL A C 1
ATOM 665 O O . VAL A 1 81 ? 0.018 7.208 -3.824 1.00 98.75 81 VAL A O 1
ATOM 668 N N . MET A 1 82 ? 0.164 8.320 -5.769 1.00 98.31 82 MET A N 1
ATOM 669 C CA . MET A 1 82 ? 1.540 8.758 -5.537 1.00 98.31 82 MET A CA 1
ATOM 670 C C . MET A 1 82 ? 1.656 9.795 -4.412 1.00 98.31 82 MET A C 1
ATOM 672 O O . MET A 1 82 ? 2.663 9.813 -3.701 1.00 98.31 82 MET A O 1
ATOM 676 N N . ASP A 1 83 ? 0.643 10.645 -4.228 1.00 98.19 83 ASP A N 1
ATOM 677 C CA . ASP A 1 83 ? 0.561 11.612 -3.129 1.00 98.19 83 ASP A CA 1
ATOM 678 C C . ASP A 1 83 ? 0.429 10.910 -1.763 1.00 98.19 83 ASP A C 1
ATOM 680 O O . ASP A 1 83 ? 1.116 11.270 -0.797 1.00 98.19 83 ASP A O 1
ATOM 684 N N . ILE A 1 84 ? -0.391 9.858 -1.696 1.00 98.69 84 ILE A N 1
ATOM 685 C CA . ILE A 1 84 ? -0.558 9.021 -0.505 1.00 98.69 84 ILE A CA 1
ATOM 686 C C . ILE A 1 84 ? 0.716 8.232 -0.211 1.00 98.69 84 ILE A C 1
ATOM 688 O O . ILE A 1 84 ? 1.209 8.286 0.918 1.00 98.69 84 ILE A O 1
ATOM 692 N N . ALA A 1 85 ? 1.291 7.562 -1.215 1.00 98.19 85 ALA A N 1
ATOM 693 C CA . ALA A 1 85 ? 2.534 6.808 -1.062 1.00 98.19 85 ALA A CA 1
ATOM 694 C C . ALA A 1 85 ? 3.671 7.704 -0.546 1.00 98.19 85 ALA A C 1
ATOM 696 O O . ALA A 1 85 ? 4.395 7.331 0.376 1.00 98.19 85 ALA A O 1
ATOM 697 N N . ALA A 1 86 ? 3.782 8.936 -1.057 1.00 97.19 86 ALA A N 1
ATOM 698 C CA . ALA A 1 86 ? 4.787 9.888 -0.597 1.00 97.19 86 ALA A CA 1
ATOM 699 C C . ALA A 1 86 ? 4.661 10.239 0.898 1.00 97.19 86 ALA A C 1
ATOM 701 O O . ALA A 1 86 ? 5.689 10.472 1.533 1.00 97.19 86 ALA A O 1
ATOM 702 N N . ARG A 1 87 ? 3.445 10.239 1.465 1.00 97.69 87 ARG A N 1
ATOM 703 C CA . ARG A 1 87 ? 3.197 10.472 2.903 1.00 97.69 87 ARG A CA 1
ATOM 704 C C . ARG A 1 87 ? 3.542 9.273 3.786 1.00 97.69 87 ARG A C 1
ATOM 706 O O . ARG A 1 87 ? 3.656 9.450 4.992 1.00 97.69 87 ARG A O 1
ATOM 713 N N . GLN A 1 88 ? 3.746 8.088 3.209 1.00 98.00 88 GLN A N 1
ATOM 714 C CA . GLN A 1 88 ? 4.138 6.891 3.961 1.00 98.00 88 GLN A CA 1
ATOM 715 C C . GLN A 1 88 ? 5.656 6.732 4.102 1.00 98.00 88 GLN A C 1
ATOM 717 O O . GLN A 1 88 ? 6.103 5.906 4.896 1.00 98.00 88 GLN A O 1
ATOM 722 N N . ALA A 1 89 ? 6.449 7.497 3.341 1.00 94.69 89 ALA A N 1
ATOM 723 C CA . ALA A 1 89 ? 7.894 7.295 3.204 1.00 94.69 89 ALA A CA 1
ATOM 724 C C . ALA A 1 89 ? 8.645 7.258 4.546 1.00 94.69 89 ALA A C 1
ATOM 726 O O . ALA A 1 89 ? 9.570 6.462 4.705 1.00 94.69 89 ALA A O 1
ATOM 727 N N . ASP A 1 90 ? 8.189 8.061 5.508 1.00 94.06 90 ASP A N 1
ATOM 728 C CA . ASP A 1 90 ? 8.835 8.244 6.808 1.00 94.06 90 ASP A CA 1
ATOM 729 C C . ASP A 1 90 ? 8.030 7.630 7.967 1.00 94.06 90 ASP A C 1
ATOM 731 O O . ASP A 1 90 ? 8.336 7.871 9.130 1.00 94.06 90 ASP A O 1
ATOM 735 N N . LEU A 1 91 ? 6.992 6.832 7.677 1.00 97.75 91 LEU A N 1
ATOM 736 C CA . LEU A 1 91 ? 6.118 6.251 8.708 1.00 97.75 91 LEU A CA 1
ATOM 737 C C . LEU A 1 91 ? 6.467 4.803 9.083 1.00 97.75 91 LEU A C 1
ATOM 739 O O . LEU A 1 91 ? 5.788 4.208 9.920 1.00 97.75 91 LEU A O 1
ATOM 743 N N . HIS A 1 92 ? 7.521 4.242 8.489 1.00 96.50 92 HIS A N 1
ATOM 744 C CA . HIS A 1 92 ? 7.891 2.833 8.644 1.00 96.50 92 HIS A CA 1
ATOM 745 C C . HIS A 1 92 ? 8.185 2.413 10.095 1.00 96.50 92 HIS A C 1
ATOM 747 O O . HIS A 1 92 ? 7.927 1.268 10.446 1.00 96.50 92 HIS A O 1
ATOM 753 N N . GLU A 1 93 ? 8.673 3.323 10.948 1.00 96.88 93 GLU A N 1
ATOM 754 C CA . GLU A 1 93 ? 8.957 3.046 12.368 1.00 96.88 93 GLU A CA 1
ATOM 755 C C . GLU A 1 93 ? 7.691 2.849 13.220 1.00 96.88 93 GLU A C 1
ATOM 757 O O . GLU A 1 93 ? 7.771 2.326 14.330 1.00 96.88 93 GLU A O 1
ATOM 762 N N . TYR A 1 94 ? 6.528 3.273 12.717 1.00 97.88 94 TYR A N 1
ATOM 763 C CA . TYR A 1 94 ? 5.256 3.213 13.440 1.00 97.88 94 TYR A CA 1
ATOM 764 C C . TYR A 1 94 ? 4.381 2.020 13.052 1.00 97.88 94 TYR A C 1
ATOM 766 O O . TYR A 1 94 ? 3.313 1.858 13.638 1.00 97.88 94 TYR A O 1
ATOM 774 N N . ALA A 1 95 ? 4.785 1.224 12.059 1.00 97.81 95 ALA A N 1
ATOM 775 C CA . ALA A 1 95 ? 4.041 0.054 11.605 1.00 97.81 95 ALA A CA 1
ATOM 776 C C . ALA A 1 95 ? 4.762 -1.243 11.973 1.00 97.81 95 ALA A C 1
ATOM 778 O O . ALA A 1 95 ? 5.988 -1.344 11.894 1.00 97.81 95 ALA A O 1
ATOM 779 N N . GLY A 1 96 ? 3.978 -2.254 12.330 1.00 97.38 96 GLY A N 1
ATOM 780 C CA . GLY A 1 96 ? 4.474 -3.567 12.701 1.00 97.38 96 GLY A CA 1
ATOM 781 C C . GLY A 1 96 ? 3.341 -4.548 12.992 1.00 97.38 96 GLY A C 1
ATOM 782 O O . GLY A 1 96 ? 2.164 -4.186 12.913 1.00 97.38 96 GLY A O 1
ATOM 783 N N . PRO A 1 97 ? 3.676 -5.794 13.373 1.00 98.00 97 PRO A N 1
ATOM 784 C CA . PRO A 1 97 ? 2.684 -6.777 13.788 1.00 98.00 97 PRO A CA 1
ATOM 785 C C . PRO A 1 97 ? 1.680 -6.195 14.793 1.00 98.00 97 PRO A C 1
ATOM 787 O O . PRO A 1 97 ? 2.067 -5.587 15.790 1.00 98.00 97 PRO A O 1
ATOM 790 N N . ASP A 1 98 ? 0.392 -6.385 14.503 1.00 96.06 98 ASP A N 1
ATOM 791 C CA . ASP A 1 98 ? -0.769 -5.889 15.257 1.00 96.06 98 ASP A CA 1
ATOM 792 C C . ASP A 1 98 ? -1.067 -4.375 15.171 1.00 96.06 98 ASP A C 1
ATOM 794 O O . ASP A 1 98 ? -2.019 -3.923 15.808 1.00 96.06 98 ASP A O 1
ATOM 798 N N . HIS A 1 99 ? -0.319 -3.584 14.388 1.00 97.50 99 HIS A N 1
ATOM 799 C CA . HIS A 1 99 ? -0.525 -2.134 14.285 1.00 97.50 99 HIS A CA 1
ATOM 800 C C . HIS A 1 99 ? -0.010 -1.550 12.950 1.00 97.50 99 HIS A C 1
ATOM 802 O O . HIS A 1 99 ? 1.191 -1.401 12.736 1.00 97.50 99 HIS A O 1
ATOM 808 N N . TRP A 1 100 ? -0.924 -1.189 12.045 1.00 98.75 100 TRP A N 1
ATOM 809 C CA . TRP A 1 100 ? -0.585 -0.867 10.650 1.00 98.75 100 TRP A CA 1
ATOM 810 C C . TRP A 1 100 ? -0.942 0.566 10.240 1.00 98.75 100 TRP A C 1
ATOM 812 O O . TRP A 1 100 ? -2.042 1.058 10.514 1.00 98.75 100 TRP A O 1
ATOM 822 N N . ASN A 1 101 ? -0.042 1.216 9.499 1.00 98.81 101 ASN A N 1
ATOM 823 C CA . ASN A 1 101 ? -0.387 2.422 8.751 1.00 98.81 101 ASN A CA 1
ATOM 824 C C . ASN A 1 101 ? -1.369 2.049 7.628 1.00 98.81 101 ASN A C 1
ATOM 826 O O . ASN A 1 101 ? -1.113 1.130 6.854 1.00 98.81 101 ASN A O 1
ATOM 830 N N . ASP A 1 102 ? -2.487 2.765 7.539 1.00 98.81 102 ASP A N 1
ATOM 831 C CA . ASP A 1 102 ? -3.532 2.553 6.536 1.00 98.81 102 ASP A CA 1
ATOM 832 C C . ASP A 1 102 ? -3.507 3.699 5.503 1.00 98.81 102 ASP A C 1
ATOM 834 O O . ASP A 1 102 ? -4.040 4.784 5.767 1.00 98.81 102 ASP A O 1
ATOM 838 N N . PRO A 1 103 ? -2.877 3.495 4.332 1.00 98.69 103 PRO A N 1
ATOM 839 C CA . PRO A 1 103 ? -2.909 4.437 3.215 1.00 98.69 103 PRO A CA 1
ATOM 840 C C . PRO A 1 103 ? -4.245 4.435 2.445 1.00 98.69 103 PRO A C 1
ATOM 842 O O . PRO A 1 103 ? -4.298 4.954 1.337 1.00 98.69 103 PRO A O 1
ATOM 845 N N . ASP A 1 104 ? -5.326 3.928 3.045 1.00 98.81 104 ASP A N 1
ATOM 846 C CA . ASP A 1 104 ? -6.664 3.764 2.474 1.00 98.81 104 ASP A CA 1
ATOM 847 C C . ASP A 1 104 ? -6.811 2.556 1.535 1.00 98.81 104 ASP A C 1
ATOM 849 O O . ASP A 1 104 ? -5.860 1.832 1.238 1.00 98.81 104 ASP A O 1
ATOM 853 N N . MET A 1 105 ? -8.053 2.309 1.120 1.00 98.88 105 MET A N 1
ATOM 854 C CA . MET A 1 105 ? -8.456 1.167 0.297 1.00 98.88 105 MET A CA 1
ATOM 855 C C . MET A 1 105 ? -7.777 1.106 -1.085 1.00 98.88 105 MET A C 1
ATOM 857 O O . MET A 1 105 ? -7.252 2.090 -1.599 1.00 98.88 105 MET A O 1
ATOM 861 N N . LEU A 1 106 ? -7.821 -0.075 -1.706 1.00 98.94 106 LEU A N 1
ATOM 862 C CA . LEU A 1 106 ? -7.306 -0.308 -3.052 1.00 98.94 106 LEU A CA 1
ATOM 863 C C . LEU A 1 106 ? -8.321 0.126 -4.118 1.00 98.94 106 LEU A C 1
ATOM 865 O O . LEU A 1 106 ? -9.449 -0.363 -4.123 1.00 98.94 106 LEU A O 1
ATOM 869 N N . GLU A 1 107 ? -7.884 0.928 -5.086 1.00 98.88 107 GLU A N 1
ATOM 870 C CA . GLU A 1 107 ? -8.707 1.391 -6.222 1.00 98.88 107 GLU A CA 1
ATOM 871 C C . GLU A 1 107 ? -8.639 0.457 -7.449 1.00 98.88 107 GLU A C 1
ATOM 873 O O . GLU A 1 107 ? -9.180 0.749 -8.514 1.00 98.88 107 GLU A O 1
ATOM 878 N N . VAL A 1 108 ? -7.958 -0.688 -7.324 1.00 98.81 108 VAL A N 1
ATOM 879 C CA . VAL A 1 108 ? -7.675 -1.610 -8.435 1.00 98.81 108 VAL A CA 1
ATOM 880 C C . VAL A 1 108 ? -8.941 -2.022 -9.190 1.00 98.81 108 VAL A C 1
ATOM 882 O O . VAL A 1 108 ? -9.789 -2.751 -8.674 1.00 98.81 108 VAL A O 1
ATOM 885 N N . GLY A 1 109 ? -9.019 -1.627 -10.461 1.00 98.19 109 GLY A N 1
ATOM 886 C CA . GLY A 1 109 ? -10.111 -1.994 -11.362 1.00 98.19 109 GLY A CA 1
ATOM 887 C C . GLY A 1 109 ? -11.346 -1.090 -11.305 1.00 98.19 109 GLY A C 1
ATOM 888 O O . GLY A 1 109 ? -12.366 -1.477 -11.873 1.00 98.19 109 GLY A O 1
ATOM 889 N N . ASN A 1 110 ? -11.271 0.083 -10.667 1.00 98.38 110 ASN A N 1
ATOM 890 C CA . ASN A 1 110 ? -12.369 1.059 -10.642 1.00 98.38 110 ASN A CA 1
ATOM 891 C C . ASN A 1 110 ? -12.467 1.932 -11.915 1.00 98.38 110 ASN A C 1
ATOM 893 O O . ASN A 1 110 ? -13.520 2.513 -12.184 1.00 98.38 110 ASN A O 1
ATOM 897 N N . GLY A 1 111 ? -11.444 1.899 -12.775 1.00 97.62 111 GLY A N 1
ATOM 898 C CA . GLY A 1 111 ? -11.459 2.405 -14.152 1.00 97.62 111 GLY A CA 1
ATOM 899 C C . GLY A 1 111 ? -10.833 3.787 -14.367 1.00 97.62 111 GLY A C 1
ATOM 900 O O . GLY A 1 111 ? -10.749 4.233 -15.510 1.00 97.62 111 GLY A O 1
ATOM 901 N N . GLY A 1 112 ? -10.394 4.466 -13.309 1.00 98.31 112 GLY A N 1
ATOM 902 C CA . GLY A 1 112 ? -9.719 5.765 -13.349 1.00 98.31 112 GLY A CA 1
ATOM 903 C C . GLY A 1 112 ? -8.209 5.696 -13.594 1.00 98.31 112 GLY A C 1
ATOM 904 O O . GLY A 1 112 ? -7.594 6.720 -13.897 1.00 98.31 112 GLY A O 1
ATOM 905 N N . MET A 1 113 ? -7.616 4.501 -13.520 1.00 98.62 113 MET A N 1
ATOM 906 C CA . MET A 1 113 ? -6.206 4.242 -13.818 1.00 98.62 113 MET A CA 1
ATOM 907 C C . MET A 1 113 ? -6.038 3.067 -14.794 1.00 98.62 113 MET A C 1
ATOM 909 O O . MET A 1 113 ? -6.936 2.253 -15.005 1.00 98.62 113 MET A O 1
ATOM 913 N N . SER A 1 114 ? -4.868 2.992 -15.419 1.00 98.31 114 SER A N 1
ATOM 914 C CA . SER A 1 114 ? -4.426 1.861 -16.237 1.00 98.31 114 SER A CA 1
ATOM 915 C C . SER A 1 114 ? -4.032 0.649 -15.385 1.00 98.31 114 SER A C 1
ATOM 917 O O . SER A 1 114 ? -3.693 0.777 -14.208 1.00 98.31 114 SER A O 1
ATOM 919 N N . ASP A 1 115 ? -3.997 -0.540 -15.992 1.00 97.56 115 ASP A N 1
ATOM 920 C CA . ASP A 1 115 ? -3.527 -1.760 -15.317 1.00 97.56 115 ASP A CA 1
ATOM 921 C C . ASP A 1 115 ? -2.071 -1.635 -14.827 1.00 97.56 115 ASP A C 1
ATOM 923 O O . ASP A 1 115 ? -1.731 -2.157 -13.764 1.00 97.56 115 ASP A O 1
ATOM 927 N N . GLU A 1 116 ? -1.214 -0.908 -15.553 1.00 98.31 116 GLU A N 1
ATOM 928 C CA . GLU A 1 116 ? 0.153 -0.589 -15.123 1.00 98.31 116 GLU A CA 1
ATOM 929 C C . GLU A 1 116 ? 0.177 0.260 -13.841 1.00 98.31 116 GLU A C 1
ATOM 931 O O . GLU A 1 116 ? 0.906 -0.059 -12.899 1.00 98.31 116 GLU A O 1
ATOM 936 N N . GLU A 1 117 ? -0.642 1.311 -13.772 1.00 98.88 117 GLU A N 1
ATOM 937 C CA . GLU A 1 117 ? -0.773 2.158 -12.580 1.00 98.88 117 GLU A CA 1
ATOM 938 C C . GLU A 1 117 ? -1.364 1.374 -11.403 1.00 98.88 117 GLU A C 1
ATOM 940 O O . GLU A 1 117 ? -0.852 1.467 -10.286 1.00 98.88 117 GLU A O 1
ATOM 945 N N . TYR A 1 118 ? -2.379 0.536 -11.646 1.00 98.94 118 TYR A N 1
ATOM 946 C CA . TYR A 1 118 ? -2.945 -0.349 -10.628 1.00 98.94 118 TYR A CA 1
ATOM 947 C C . TYR A 1 118 ? -1.933 -1.372 -10.112 1.00 98.94 118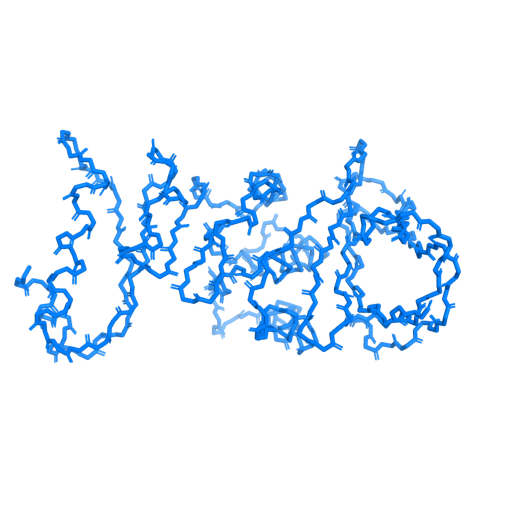 TYR A C 1
ATOM 949 O O . TYR A 1 118 ? -1.888 -1.639 -8.908 1.00 98.94 118 TYR A O 1
ATOM 957 N N . ARG A 1 119 ? -1.080 -1.917 -10.985 1.00 98.81 119 ARG A N 1
ATOM 958 C CA . ARG A 1 119 ? 0.019 -2.804 -10.586 1.00 98.81 119 ARG A CA 1
ATOM 959 C C . ARG A 1 119 ? 1.001 -2.078 -9.668 1.00 98.81 119 ARG A C 1
ATOM 961 O O . ARG A 1 119 ? 1.430 -2.644 -8.659 1.00 98.81 119 ARG A O 1
ATOM 968 N N . THR A 1 120 ? 1.337 -0.828 -9.981 1.00 98.94 120 THR A N 1
ATOM 969 C CA . THR A 1 120 ? 2.203 0.003 -9.135 1.00 98.94 120 THR A CA 1
ATOM 970 C C . THR A 1 120 ? 1.547 0.359 -7.804 1.00 98.94 120 THR A C 1
ATOM 972 O O . THR A 1 120 ? 2.187 0.210 -6.764 1.00 98.94 120 THR A O 1
ATOM 975 N N . HIS A 1 121 ? 0.270 0.743 -7.807 1.00 98.94 121 HIS A N 1
ATOM 976 C CA . HIS A 1 121 ? -0.521 0.991 -6.600 1.00 98.94 121 HIS A CA 1
ATOM 977 C C . HIS A 1 121 ? -0.536 -0.233 -5.674 1.00 98.94 121 HIS A C 1
ATOM 979 O O . HIS A 1 121 ? -0.160 -0.126 -4.508 1.00 98.94 121 HIS A O 1
ATOM 985 N N . PHE A 1 122 ? -0.866 -1.413 -6.203 1.00 99.00 122 PHE A N 1
ATOM 986 C CA . PHE A 1 122 ? -0.885 -2.651 -5.425 1.00 99.00 122 PHE A CA 1
ATOM 987 C C . PHE A 1 122 ? 0.503 -3.020 -4.884 1.00 99.00 122 PHE A C 1
ATOM 989 O O . PHE A 1 122 ? 0.641 -3.405 -3.724 1.00 99.00 122 PHE A O 1
ATOM 996 N N . SER A 1 123 ? 1.552 -2.838 -5.694 1.00 98.94 123 SER A N 1
ATOM 997 C CA . SER A 1 123 ? 2.935 -3.102 -5.276 1.00 98.94 123 SER A CA 1
ATOM 998 C C . SER A 1 123 ? 3.396 -2.161 -4.163 1.00 98.94 123 SER A C 1
ATOM 1000 O O . SER A 1 123 ? 4.069 -2.604 -3.236 1.00 98.94 123 SER A O 1
ATOM 1002 N N . LEU A 1 124 ? 3.035 -0.875 -4.228 1.00 98.94 124 LEU A N 1
ATOM 1003 C CA . LEU A 1 124 ? 3.322 0.092 -3.167 1.00 98.94 124 LEU A CA 1
ATOM 1004 C C . LEU A 1 124 ? 2.622 -0.306 -1.865 1.00 98.94 124 LEU A C 1
ATOM 1006 O O . LEU A 1 124 ? 3.279 -0.357 -0.831 1.00 98.94 124 LEU A O 1
ATOM 1010 N N . TRP A 1 125 ? 1.332 -0.649 -1.908 1.00 98.94 125 TRP A N 1
ATOM 1011 C CA . TRP A 1 125 ? 0.582 -1.054 -0.712 1.00 98.94 125 TRP A CA 1
ATOM 1012 C C . TRP A 1 125 ? 1.166 -2.325 -0.084 1.00 98.94 125 TRP A C 1
ATOM 1014 O O . TRP A 1 125 ? 1.426 -2.343 1.117 1.00 98.94 125 TRP A O 1
ATOM 1024 N N . ALA A 1 126 ? 1.487 -3.335 -0.898 1.00 98.94 126 ALA A N 1
ATOM 1025 C CA . ALA A 1 126 ? 2.134 -4.556 -0.420 1.00 98.94 126 ALA A CA 1
ATOM 1026 C C . ALA A 1 126 ? 3.518 -4.283 0.197 1.00 98.94 126 ALA A C 1
ATOM 1028 O O . ALA A 1 126 ? 3.876 -4.819 1.246 1.00 98.94 126 ALA A O 1
ATOM 1029 N N . MET A 1 127 ? 4.315 -3.404 -0.416 1.00 98.88 127 MET A N 1
ATOM 1030 C CA . MET A 1 127 ? 5.602 -2.985 0.146 1.00 98.88 127 MET A CA 1
ATOM 1031 C C . MET A 1 127 ? 5.435 -2.259 1.481 1.00 98.88 127 MET A C 1
ATOM 1033 O O . MET A 1 127 ? 6.268 -2.411 2.371 1.00 98.88 127 MET A O 1
ATOM 1037 N N . LEU A 1 128 ? 4.356 -1.503 1.654 1.00 98.75 128 LEU A N 1
ATOM 1038 C CA . LEU A 1 128 ? 4.093 -0.749 2.873 1.00 98.75 128 LEU A CA 1
ATOM 1039 C C . LEU A 1 128 ? 3.562 -1.603 4.036 1.00 98.75 128 LEU A C 1
ATOM 1041 O O . LEU A 1 128 ? 3.414 -1.063 5.127 1.00 98.75 128 LEU A O 1
ATOM 1045 N N . ALA A 1 129 ? 3.316 -2.904 3.828 1.00 98.56 129 ALA A N 1
ATOM 1046 C CA . ALA A 1 129 ? 2.567 -3.743 4.770 1.00 98.56 129 ALA A CA 1
ATOM 1047 C C . ALA A 1 129 ? 1.193 -3.125 5.097 1.00 98.56 129 ALA A C 1
ATOM 1049 O O . ALA A 1 129 ? 0.747 -3.100 6.246 1.00 98.56 129 ALA A O 1
ATOM 1050 N N . ALA A 1 130 ? 0.572 -2.530 4.077 1.00 98.62 130 ALA A N 1
ATOM 1051 C CA . ALA A 1 130 ? -0.695 -1.842 4.209 1.00 98.62 130 ALA A CA 1
ATOM 1052 C C . ALA A 1 130 ? -1.858 -2.847 4.253 1.00 98.62 130 ALA A C 1
ATOM 1054 O O . ALA A 1 130 ? -1.811 -3.891 3.607 1.00 98.62 130 ALA A O 1
ATOM 1055 N N . PRO A 1 131 ? -2.969 -2.510 4.921 1.00 98.69 131 PRO A N 1
ATOM 1056 C CA . PRO A 1 131 ? -4.216 -3.244 4.759 1.00 98.69 131 PRO A CA 1
ATOM 1057 C C . PRO A 1 131 ? -4.633 -3.325 3.279 1.00 98.69 131 PRO A C 1
ATOM 1059 O O . PRO A 1 131 ? -4.911 -2.312 2.637 1.00 98.69 131 PRO A O 1
ATOM 1062 N N . LEU A 1 132 ? -4.726 -4.538 2.732 1.00 98.81 132 LEU A N 1
ATOM 1063 C CA . LEU A 1 132 ? -5.159 -4.774 1.351 1.00 98.81 132 LEU A CA 1
ATOM 1064 C C . LEU A 1 132 ? -6.684 -4.937 1.268 1.00 98.81 132 LEU A C 1
ATOM 1066 O O . LEU A 1 132 ? -7.208 -6.038 1.096 1.00 98.81 132 LEU A O 1
ATOM 1070 N N . VAL A 1 133 ? -7.413 -3.827 1.414 1.00 98.69 133 VAL A N 1
ATOM 1071 C CA . VAL A 1 133 ? -8.885 -3.798 1.336 1.00 98.69 133 VAL A CA 1
ATOM 1072 C C . VAL A 1 133 ? -9.321 -3.381 -0.067 1.00 98.69 133 VAL A C 1
ATOM 1074 O O . VAL A 1 133 ? -9.156 -2.227 -0.446 1.00 98.69 133 VAL A O 1
ATOM 1077 N N . ALA A 1 134 ? -9.884 -4.310 -0.844 1.00 98.56 134 ALA A N 1
ATOM 1078 C CA . ALA A 1 134 ? -10.376 -4.030 -2.195 1.00 98.56 134 ALA A CA 1
ATOM 1079 C C . ALA A 1 134 ? -11.579 -3.066 -2.175 1.00 98.56 134 ALA A C 1
ATOM 1081 O O . ALA A 1 134 ? -12.591 -3.353 -1.536 1.00 98.56 134 ALA A O 1
ATOM 1082 N N . GLY A 1 135 ? -11.468 -1.940 -2.885 1.00 98.31 135 GLY A N 1
ATOM 1083 C CA . GLY A 1 135 ? -12.509 -0.916 -3.025 1.00 98.31 135 GLY A CA 1
ATOM 1084 C C . GLY A 1 135 ? -13.355 -1.036 -4.298 1.00 98.31 135 GLY A C 1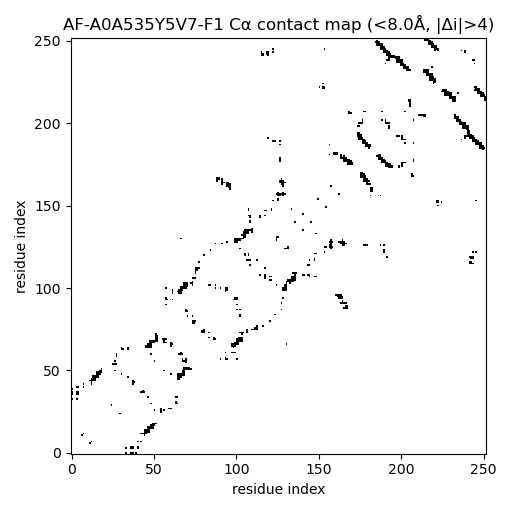
ATOM 1085 O O . GLY A 1 135 ? -14.107 -0.118 -4.615 1.00 98.31 135 GLY A O 1
ATOM 1086 N N . ASN A 1 136 ? -13.230 -2.135 -5.046 1.00 98.31 136 ASN A N 1
ATOM 1087 C CA . ASN A 1 136 ? -13.918 -2.360 -6.318 1.00 98.31 136 ASN A CA 1
ATOM 1088 C C . ASN A 1 136 ? -15.116 -3.323 -6.209 1.00 98.31 136 ASN A C 1
ATOM 1090 O O . ASN A 1 136 ? -15.324 -3.992 -5.194 1.00 98.31 136 ASN A O 1
ATOM 1094 N N . ASP A 1 137 ? -15.913 -3.435 -7.281 1.00 98.06 137 ASP A N 1
ATOM 1095 C CA . ASP A 1 137 ? -16.957 -4.465 -7.363 1.00 98.06 137 ASP A CA 1
ATOM 1096 C C . ASP A 1 137 ? -16.351 -5.838 -7.678 1.00 98.06 137 ASP A C 1
ATOM 1098 O O . ASP A 1 137 ? -16.185 -6.242 -8.833 1.00 98.06 137 ASP A O 1
ATOM 1102 N N . VAL A 1 138 ? -16.079 -6.605 -6.624 1.00 97.38 138 VAL A N 1
ATOM 1103 C CA . VAL A 1 138 ? -15.465 -7.932 -6.742 1.00 97.38 138 VAL A CA 1
ATOM 1104 C C . VAL A 1 138 ? -16.319 -8.974 -7.475 1.00 97.38 138 VAL A C 1
ATOM 1106 O O . VAL A 1 138 ? -15.812 -10.035 -7.835 1.00 97.38 138 VAL A O 1
ATOM 1109 N N . ARG A 1 139 ? -17.605 -8.697 -7.722 1.00 97.75 139 ARG A N 1
ATOM 1110 C CA . ARG A 1 139 ? -18.513 -9.597 -8.454 1.00 97.75 139 ARG A CA 1
ATOM 1111 C C . ARG A 1 139 ? -18.350 -9.472 -9.969 1.00 97.75 139 ARG A C 1
ATOM 1113 O O . ARG A 1 139 ? -18.766 -10.373 -10.691 1.00 97.75 139 ARG A O 1
ATOM 1120 N N . ALA A 1 140 ? -17.786 -8.355 -10.430 1.00 96.12 140 ALA A N 1
ATOM 1121 C CA . ALA A 1 140 ? -17.717 -7.977 -11.839 1.00 96.12 140 ALA A CA 1
ATOM 1122 C C . ALA A 1 140 ? -16.341 -7.414 -12.251 1.00 96.12 140 ALA A C 1
ATOM 1124 O O . ALA A 1 140 ? -16.239 -6.710 -13.254 1.00 96.12 140 ALA A O 1
ATOM 1125 N N . MET A 1 141 ? -15.280 -7.716 -11.495 1.00 96.00 141 MET A N 1
ATOM 1126 C CA . MET A 1 141 ? -13.922 -7.260 -11.811 1.00 96.00 141 MET A CA 1
ATOM 1127 C C . MET A 1 141 ? -13.384 -7.889 -13.110 1.00 96.00 141 MET A C 1
ATOM 1129 O O . MET A 1 141 ? -13.676 -9.046 -13.423 1.00 96.00 141 MET A O 1
ATOM 1133 N N . SER A 1 142 ? -12.553 -7.143 -13.843 1.00 97.38 142 SER A N 1
ATOM 1134 C CA . SER A 1 142 ? -11.842 -7.659 -15.018 1.00 97.38 142 SER A CA 1
ATOM 1135 C C . SER A 1 142 ? -10.807 -8.725 -14.633 1.00 97.38 142 SER A C 1
ATOM 1137 O O . SER A 1 142 ? -10.355 -8.800 -13.486 1.00 97.38 142 SER A O 1
ATOM 1139 N N . GLU A 1 143 ? -10.374 -9.536 -15.603 1.00 97.19 143 GLU A N 1
ATOM 1140 C CA . GLU A 1 143 ? -9.273 -10.486 -15.385 1.00 97.19 143 GLU A CA 1
ATOM 1141 C C . GLU A 1 143 ? -7.968 -9.779 -14.992 1.00 97.19 143 GLU A C 1
ATOM 1143 O O . GLU A 1 143 ? -7.245 -10.290 -14.140 1.00 97.19 143 GLU A O 1
ATOM 1148 N N . GLY A 1 144 ? -7.701 -8.589 -15.546 1.00 97.25 144 GLY A N 1
ATOM 1149 C CA . GLY A 1 144 ? -6.542 -7.762 -15.189 1.00 97.25 144 GLY A CA 1
ATOM 1150 C C . GLY A 1 144 ? -6.566 -7.333 -13.720 1.00 97.25 144 GLY A C 1
ATOM 1151 O O . GLY A 1 144 ? -5.620 -7.608 -12.979 1.00 97.25 144 GLY A O 1
ATOM 1152 N N . ALA A 1 145 ? -7.687 -6.772 -13.254 1.00 98.38 145 ALA A N 1
ATOM 1153 C CA . ALA A 1 145 ? -7.862 -6.391 -11.851 1.00 98.38 145 ALA A CA 1
ATOM 1154 C C . ALA A 1 145 ? -7.739 -7.604 -10.912 1.00 98.38 145 ALA A C 1
ATOM 1156 O O . ALA A 1 145 ? -7.059 -7.539 -9.886 1.00 98.38 145 ALA A O 1
ATOM 1157 N N . ARG A 1 146 ? -8.331 -8.745 -11.292 1.00 98.44 146 ARG A N 1
ATOM 1158 C CA . ARG A 1 146 ? -8.212 -10.000 -10.539 1.00 98.44 146 ARG A CA 1
ATOM 1159 C C . ARG A 1 146 ? -6.770 -10.490 -10.461 1.00 98.44 146 ARG A C 1
ATOM 1161 O O . ARG A 1 146 ? -6.333 -10.914 -9.392 1.00 98.44 146 ARG A O 1
ATOM 1168 N N . ALA A 1 147 ? -6.039 -10.450 -11.572 1.00 98.44 147 ALA A N 1
ATOM 1169 C CA . ALA A 1 147 ? -4.644 -10.870 -11.630 1.00 98.44 147 ALA A CA 1
ATOM 1170 C C . ALA A 1 147 ? -3.758 -10.016 -10.713 1.00 98.44 147 ALA A C 1
ATOM 1172 O O . ALA A 1 147 ? -2.886 -10.563 -10.043 1.00 98.44 147 ALA A O 1
ATOM 1173 N N . ILE A 1 148 ? -4.022 -8.708 -10.628 1.00 98.81 148 ILE A N 1
ATOM 1174 C CA . ILE A 1 148 ? -3.328 -7.799 -9.706 1.00 98.81 148 ILE A CA 1
ATOM 1175 C C . ILE A 1 148 ? -3.664 -8.150 -8.251 1.00 98.81 148 ILE A C 1
ATOM 1177 O O . ILE A 1 148 ? -2.760 -8.457 -7.479 1.00 98.81 148 ILE A O 1
ATOM 1181 N N . LEU A 1 149 ? -4.952 -8.185 -7.886 1.00 98.81 149 LEU A N 1
ATOM 1182 C CA . LEU A 1 149 ? -5.397 -8.399 -6.498 1.00 98.81 149 LEU A CA 1
ATOM 1183 C C . LEU A 1 149 ? -5.038 -9.780 -5.930 1.00 98.81 149 LEU A C 1
ATOM 1185 O O . LEU A 1 149 ? -5.010 -9.961 -4.715 1.00 98.81 149 LEU A O 1
ATOM 1189 N N . THR A 1 150 ? -4.785 -10.764 -6.795 1.00 98.56 150 THR A N 1
ATOM 1190 C CA . THR A 1 150 ? -4.461 -12.143 -6.398 1.00 98.56 150 THR A CA 1
ATOM 1191 C C . THR A 1 150 ? -3.016 -12.547 -6.694 1.00 98.56 150 THR A C 1
ATOM 1193 O O . THR A 1 150 ? -2.699 -13.736 -6.654 1.00 98.56 150 THR A O 1
ATOM 1196 N N . ALA A 1 151 ? -2.126 -11.590 -6.980 1.00 98.69 151 ALA A N 1
ATOM 1197 C CA . ALA A 1 151 ? -0.733 -11.860 -7.328 1.00 98.69 151 ALA A CA 1
ATOM 1198 C C . ALA A 1 151 ? 0.028 -12.510 -6.149 1.00 98.69 151 ALA A C 1
ATOM 1200 O O . ALA A 1 151 ? 0.353 -11.827 -5.175 1.00 98.69 151 ALA A O 1
ATOM 1201 N N . PRO A 1 152 ? 0.350 -13.819 -6.205 1.00 98.62 152 PRO A N 1
ATOM 1202 C CA . PRO A 1 152 ? 0.714 -14.586 -5.012 1.00 98.62 152 PRO A CA 1
ATOM 1203 C C . PRO A 1 152 ? 2.046 -14.152 -4.393 1.00 98.62 152 PRO A C 1
ATOM 1205 O O . PRO A 1 152 ? 2.161 -14.082 -3.175 1.00 98.62 152 PRO A O 1
ATOM 1208 N N . GLU A 1 153 ? 3.051 -13.834 -5.212 1.00 98.81 153 GLU A N 1
ATOM 1209 C CA . GLU A 1 153 ? 4.368 -13.420 -4.709 1.00 98.81 153 GLU A CA 1
ATOM 1210 C C . GLU A 1 153 ? 4.368 -11.979 -4.185 1.00 98.81 153 GLU A C 1
ATOM 1212 O O . GLU A 1 153 ? 5.139 -11.659 -3.287 1.00 98.81 153 GLU A O 1
ATOM 1217 N N . VAL A 1 154 ? 3.464 -11.130 -4.681 1.00 98.88 154 VAL A N 1
ATOM 1218 C CA . VAL A 1 154 ? 3.274 -9.760 -4.181 1.00 98.88 154 VAL A CA 1
ATOM 1219 C C . VAL A 1 154 ? 2.510 -9.777 -2.857 1.00 98.88 154 VAL A C 1
ATOM 1221 O O . VAL A 1 154 ? 2.924 -9.132 -1.899 1.00 98.88 154 VAL A O 1
ATOM 1224 N N . LEU A 1 155 ? 1.459 -10.597 -2.761 1.00 98.94 155 LEU A N 1
ATOM 1225 C CA . LEU A 1 155 ? 0.754 -10.864 -1.504 1.00 98.94 155 LEU A CA 1
ATOM 1226 C C . LEU A 1 155 ? 1.687 -11.456 -0.439 1.00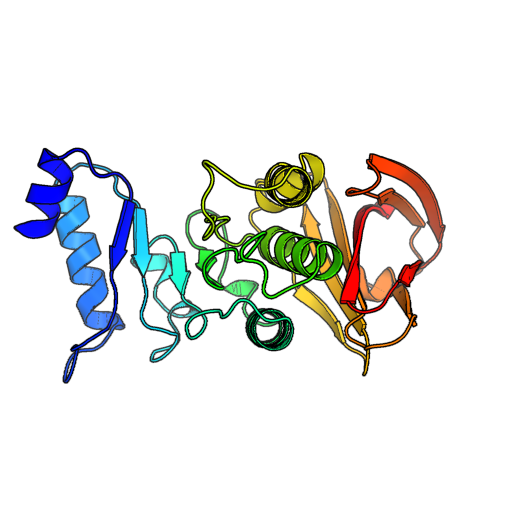 98.94 155 LEU A C 1
ATOM 1228 O O . LEU A 1 155 ? 1.580 -11.110 0.731 1.00 98.94 155 LEU A O 1
ATOM 1232 N N . ALA A 1 156 ? 2.629 -12.317 -0.831 1.00 98.88 156 ALA A N 1
ATOM 1233 C CA . ALA A 1 156 ? 3.618 -12.862 0.096 1.00 98.88 156 ALA A CA 1
ATOM 1234 C C . ALA A 1 156 ? 4.582 -11.795 0.643 1.00 98.88 156 ALA A C 1
ATOM 1236 O O . ALA A 1 156 ? 5.053 -11.940 1.767 1.00 98.88 156 ALA A O 1
ATOM 1237 N N . VAL A 1 157 ? 4.868 -10.730 -0.120 1.00 98.88 157 VAL A N 1
ATOM 1238 C CA . VAL A 1 157 ? 5.616 -9.572 0.398 1.00 98.88 157 VAL A CA 1
ATOM 1239 C C . VAL A 1 157 ? 4.790 -8.843 1.447 1.00 98.88 157 VAL A C 1
ATOM 1241 O O . VAL A 1 157 ? 5.308 -8.581 2.527 1.00 98.88 157 VAL A O 1
ATOM 1244 N N . ASP A 1 158 ? 3.519 -8.555 1.155 1.00 98.88 158 ASP A N 1
ATOM 1245 C CA . ASP A 1 158 ? 2.611 -7.890 2.093 1.00 98.88 158 ASP A CA 1
ATOM 1246 C C . ASP A 1 158 ? 2.517 -8.646 3.428 1.00 98.88 158 ASP A C 1
ATOM 1248 O O . ASP A 1 158 ? 2.820 -8.092 4.488 1.00 98.88 158 ASP A O 1
ATOM 1252 N N . GLN A 1 159 ? 2.224 -9.945 3.334 1.00 98.75 159 GLN A N 1
ATOM 1253 C CA . GLN A 1 159 ? 1.985 -10.863 4.448 1.00 98.75 159 GLN A CA 1
ATOM 1254 C C . GLN A 1 159 ? 3.268 -11.413 5.097 1.00 98.75 159 GLN A C 1
ATOM 1256 O O . GLN A 1 159 ? 3.195 -12.335 5.914 1.00 98.75 159 GLN A O 1
ATOM 1261 N N . ASP A 1 160 ? 4.449 -10.894 4.743 1.00 98.81 160 ASP A N 1
ATOM 1262 C CA . ASP A 1 160 ? 5.705 -11.351 5.339 1.00 98.81 160 ASP A CA 1
ATOM 1263 C C . ASP A 1 160 ? 5.682 -11.157 6.872 1.00 98.81 160 ASP A C 1
ATOM 1265 O O . ASP A 1 160 ? 5.420 -10.044 7.346 1.00 98.81 160 ASP A O 1
ATOM 1269 N N . PRO A 1 161 ? 5.990 -12.202 7.668 1.00 98.38 161 PRO A N 1
ATOM 1270 C CA . PRO A 1 161 ? 5.778 -12.194 9.115 1.00 98.38 161 PRO A CA 1
ATOM 1271 C C . PRO A 1 161 ? 6.720 -11.257 9.874 1.00 98.38 161 PRO A C 1
ATOM 1273 O O . PRO A 1 161 ? 6.507 -11.021 11.063 1.00 98.38 161 PRO A O 1
ATOM 1276 N N . ARG A 1 162 ? 7.749 -10.693 9.222 1.00 98.12 162 ARG A N 1
ATOM 1277 C CA . ARG A 1 162 ? 8.526 -9.601 9.817 1.00 98.12 162 ARG A CA 1
ATOM 1278 C C . ARG A 1 162 ? 7.655 -8.371 10.052 1.00 98.12 162 ARG A C 1
ATOM 1280 O O . ARG A 1 162 ? 7.963 -7.587 10.944 1.00 98.12 162 ARG A O 1
ATOM 1287 N N . GLY A 1 163 ? 6.610 -8.187 9.241 1.00 97.75 163 GLY A N 1
ATOM 1288 C CA . GLY A 1 163 ? 5.651 -7.094 9.373 1.00 97.75 163 GLY A CA 1
ATOM 1289 C C . GLY A 1 163 ? 6.264 -5.700 9.246 1.00 97.75 163 GLY A C 1
ATOM 1290 O O . GLY A 1 163 ? 5.671 -4.735 9.703 1.00 97.75 163 GLY A O 1
ATOM 1291 N N . SER A 1 164 ? 7.465 -5.568 8.678 1.00 97.38 164 SER A N 1
ATOM 1292 C CA . SER A 1 164 ? 8.112 -4.265 8.530 1.00 97.38 164 SER A CA 1
ATOM 1293 C C . SER A 1 164 ? 7.609 -3.550 7.284 1.00 97.38 164 SER A C 1
ATOM 1295 O O . SER A 1 164 ? 7.741 -4.084 6.185 1.00 97.38 164 SER A O 1
ATOM 1297 N N . GLN A 1 165 ? 7.124 -2.324 7.438 1.00 98.44 165 GLN A N 1
ATOM 1298 C CA . GLN A 1 165 ? 6.810 -1.432 6.323 1.00 98.44 165 GLN A CA 1
ATOM 1299 C C . GLN A 1 165 ? 8.078 -1.057 5.526 1.00 98.44 165 GLN A C 1
ATOM 1301 O O . GLN A 1 165 ? 9.155 -0.863 6.096 1.00 98.44 165 GLN A O 1
ATOM 1306 N N . ALA A 1 166 ? 7.961 -0.935 4.199 1.00 98.19 166 ALA A N 1
ATOM 1307 C CA . ALA A 1 166 ? 9.044 -0.447 3.347 1.00 98.19 166 ALA A CA 1
ATOM 1308 C C . ALA A 1 166 ? 9.447 1.000 3.660 1.00 98.19 166 ALA A C 1
ATOM 1310 O O . ALA A 1 166 ? 8.606 1.856 3.937 1.00 98.19 166 ALA A O 1
ATOM 1311 N N . ARG A 1 167 ? 10.735 1.297 3.466 1.00 96.25 167 ARG A N 1
ATOM 1312 C CA . ARG A 1 167 ? 11.266 2.665 3.390 1.00 96.25 167 ARG A CA 1
ATOM 1313 C C . ARG A 1 167 ? 11.492 3.073 1.937 1.00 96.25 167 ARG A C 1
ATOM 1315 O O . ARG A 1 167 ? 11.900 2.246 1.115 1.00 96.25 167 ARG A O 1
ATOM 1322 N N . ARG A 1 168 ? 11.303 4.356 1.621 1.00 97.88 168 ARG A N 1
ATOM 1323 C CA . ARG A 1 168 ? 11.762 4.919 0.343 1.00 97.88 168 ARG A CA 1
ATOM 1324 C C . ARG A 1 168 ? 13.260 5.190 0.440 1.00 97.88 168 ARG A C 1
ATOM 1326 O O . ARG A 1 168 ? 13.668 6.090 1.163 1.00 97.88 168 ARG A O 1
ATOM 1333 N N . VAL A 1 169 ? 14.071 4.416 -0.278 1.00 97.38 169 VAL A N 1
ATOM 1334 C CA . VAL A 1 169 ? 15.542 4.537 -0.239 1.00 97.38 169 VAL A CA 1
ATOM 1335 C C . VAL A 1 169 ? 16.072 5.558 -1.237 1.00 97.38 169 VAL A C 1
ATOM 1337 O O . VAL A 1 169 ? 17.124 6.146 -1.008 1.00 97.38 169 VAL A O 1
ATOM 1340 N N . ARG A 1 170 ? 15.334 5.816 -2.324 1.00 97.50 170 ARG A N 1
ATOM 1341 C CA . ARG A 1 170 ? 15.671 6.887 -3.264 1.00 97.50 170 ARG A CA 1
ATOM 1342 C C . ARG A 1 170 ? 14.434 7.501 -3.899 1.00 97.50 170 ARG A C 1
ATOM 1344 O O . ARG A 1 170 ? 13.451 6.812 -4.176 1.00 97.50 170 ARG A O 1
ATOM 1351 N N . ARG A 1 171 ? 14.511 8.804 -4.158 1.00 96.38 171 ARG A N 1
ATOM 1352 C CA . ARG A 1 171 ? 13.552 9.563 -4.956 1.00 96.38 171 ARG A CA 1
ATOM 1353 C C . ARG A 1 171 ? 14.314 10.508 -5.872 1.00 96.38 171 ARG A C 1
ATOM 1355 O O . ARG A 1 171 ? 15.000 11.400 -5.387 1.00 96.38 171 ARG A O 1
ATOM 1362 N N . ASP A 1 172 ? 14.117 10.317 -7.164 1.00 94.31 172 ASP A N 1
ATOM 1363 C CA . ASP A 1 172 ? 14.581 11.195 -8.231 1.00 94.31 172 ASP A CA 1
ATOM 1364 C C . ASP A 1 172 ? 13.366 11.940 -8.825 1.00 94.31 172 ASP A C 1
ATOM 1366 O O . ASP A 1 172 ? 12.226 11.734 -8.389 1.00 94.31 172 ASP A O 1
ATOM 1370 N N . ASP A 1 173 ? 13.582 12.788 -9.833 1.00 91.12 173 ASP A N 1
ATOM 1371 C CA . ASP A 1 173 ? 12.512 13.593 -10.448 1.00 91.12 173 ASP A CA 1
ATOM 1372 C C . ASP A 1 173 ? 11.365 12.734 -11.001 1.00 91.12 173 ASP A C 1
ATOM 1374 O O . ASP A 1 173 ? 10.190 13.052 -10.818 1.00 91.12 173 ASP A O 1
ATOM 1378 N N . VAL A 1 174 ? 11.714 11.620 -11.650 1.00 93.44 174 VAL A N 1
ATOM 1379 C CA . VAL A 1 174 ? 10.769 10.746 -12.363 1.00 93.44 174 VAL A CA 1
ATOM 1380 C C . VAL A 1 174 ? 10.735 9.320 -11.824 1.00 93.44 174 VAL A C 1
ATOM 1382 O O . VAL A 1 174 ? 10.046 8.483 -12.393 1.00 93.44 174 VAL A O 1
ATOM 1385 N N . SER A 1 175 ? 11.451 8.998 -10.744 1.00 97.56 175 SER A N 1
ATOM 1386 C CA . SER A 1 175 ? 11.490 7.625 -10.227 1.00 97.56 175 SER A CA 1
ATOM 1387 C C . SER A 1 175 ? 11.666 7.528 -8.721 1.00 97.56 175 SER A C 1
ATOM 1389 O O . SER A 1 175 ? 12.206 8.425 -8.079 1.00 97.56 175 SER A O 1
ATOM 1391 N N . GLU A 1 176 ? 11.234 6.406 -8.156 1.00 98.31 176 GLU A N 1
ATOM 1392 C CA . GLU A 1 176 ? 11.456 6.058 -6.754 1.00 98.31 176 GLU A CA 1
ATOM 1393 C C . GLU A 1 176 ? 11.952 4.620 -6.618 1.00 98.31 176 GLU A C 1
ATOM 1395 O O . GLU A 1 176 ? 11.617 3.751 -7.425 1.00 98.31 176 GLU A O 1
ATOM 1400 N N . VAL A 1 177 ? 12.735 4.375 -5.568 1.00 98.75 177 VAL A N 1
ATOM 1401 C CA . VAL A 1 177 ? 13.126 3.035 -5.134 1.00 98.75 177 VAL A CA 1
ATOM 1402 C C . VAL A 1 177 ? 12.719 2.865 -3.677 1.00 98.75 177 VAL A C 1
ATOM 1404 O O . VAL A 1 177 ? 13.040 3.702 -2.830 1.00 98.75 177 VAL A O 1
ATOM 1407 N N . TRP A 1 178 ? 12.025 1.770 -3.390 1.00 98.81 178 TRP A N 1
ATOM 1408 C CA . TRP A 1 178 ? 11.584 1.386 -2.054 1.00 98.81 178 TRP A CA 1
ATOM 1409 C C . TRP A 1 178 ? 12.173 0.031 -1.685 1.00 98.81 178 TRP A C 1
ATOM 1411 O O . TRP A 1 178 ? 12.320 -0.838 -2.543 1.00 98.81 178 TRP A O 1
ATOM 1421 N N . ALA A 1 179 ? 12.496 -0.160 -0.410 1.00 98.38 179 ALA A N 1
ATOM 1422 C CA . ALA A 1 179 ? 13.057 -1.406 0.092 1.00 98.38 179 ALA A CA 1
ATOM 1423 C C . ALA A 1 179 ? 12.358 -1.839 1.381 1.00 98.38 179 ALA A C 1
ATOM 1425 O O . ALA A 1 179 ? 12.130 -1.026 2.279 1.00 98.38 179 ALA A O 1
ATOM 1426 N N . ARG A 1 180 ? 12.059 -3.135 1.472 1.00 98.12 180 ARG A N 1
ATOM 1427 C CA . ARG A 1 180 ? 11.494 -3.796 2.649 1.00 98.12 180 ARG A CA 1
ATOM 1428 C C . ARG A 1 180 ? 12.334 -5.030 2.959 1.00 98.12 180 ARG A C 1
ATOM 1430 O O . ARG A 1 180 ? 12.406 -5.926 2.118 1.00 98.12 180 ARG A O 1
ATOM 1437 N N . PRO A 1 181 ? 12.976 -5.110 4.129 1.00 97.69 181 PRO A N 1
ATOM 1438 C CA . PRO A 1 181 ? 13.609 -6.350 4.533 1.00 97.69 181 PRO A CA 1
ATOM 1439 C C . PRO A 1 181 ? 12.524 -7.385 4.882 1.00 97.69 181 PRO A C 1
ATOM 1441 O O . PRO A 1 181 ? 11.457 -7.021 5.372 1.00 97.69 181 PRO A O 1
ATOM 1444 N N . LEU A 1 182 ? 12.785 -8.664 4.626 1.00 98.62 182 LEU A N 1
ATOM 1445 C CA . LEU A 1 182 ? 11.838 -9.763 4.849 1.00 98.62 182 LEU A CA 1
ATOM 1446 C C . LEU A 1 182 ? 12.318 -10.684 5.980 1.00 98.62 182 LEU A C 1
ATOM 1448 O O . LEU A 1 182 ? 13.455 -10.565 6.461 1.00 98.62 182 LEU A O 1
ATOM 1452 N N . ALA A 1 183 ? 11.442 -11.570 6.458 1.00 98.44 183 ALA A N 1
ATOM 1453 C CA . ALA A 1 183 ? 11.729 -12.462 7.584 1.00 98.44 183 ALA A CA 1
ATOM 1454 C C . ALA A 1 183 ? 12.800 -13.517 7.264 1.00 98.44 183 ALA A C 1
ATOM 1456 O O . ALA A 1 183 ? 13.562 -13.917 8.142 1.00 98.44 183 ALA A O 1
ATOM 1457 N N . ASP A 1 184 ? 12.888 -13.942 6.005 1.00 97.88 184 ASP A N 1
ATOM 1458 C CA . ASP A 1 184 ? 13.850 -14.943 5.529 1.00 97.88 184 ASP A CA 1
ATOM 1459 C C . ASP A 1 184 ? 15.257 -14.376 5.248 1.00 97.88 184 ASP A C 1
ATOM 1461 O O . ASP A 1 184 ? 16.122 -15.080 4.731 1.00 97.88 184 ASP A O 1
ATOM 1465 N N . GLY A 1 185 ? 15.494 -13.102 5.581 1.00 97.12 185 GLY A N 1
ATOM 1466 C CA . GLY A 1 185 ? 16.766 -12.408 5.368 1.00 97.12 185 GLY A CA 1
ATOM 1467 C C . GLY A 1 185 ? 16.932 -11.792 3.975 1.00 97.12 185 GLY A C 1
ATOM 1468 O O . GLY A 1 185 ? 17.887 -11.045 3.749 1.00 97.12 185 GLY A O 1
ATOM 1469 N N . THR A 1 186 ? 16.006 -12.042 3.049 1.00 98.31 186 THR A N 1
ATOM 1470 C CA . THR A 1 186 ? 15.977 -11.360 1.748 1.00 98.31 186 THR A CA 1
ATOM 1471 C C . THR A 1 186 ? 15.377 -9.954 1.865 1.00 98.31 186 THR A C 1
ATOM 1473 O O . THR A 1 186 ? 14.940 -9.526 2.936 1.00 98.31 186 THR A O 1
ATOM 1476 N N . HIS A 1 187 ? 15.385 -9.198 0.767 1.00 98.56 187 HIS A N 1
ATOM 1477 C CA . HIS A 1 187 ? 14.710 -7.902 0.671 1.00 98.56 187 HIS A CA 1
ATOM 1478 C C . HIS A 1 187 ? 13.740 -7.891 -0.505 1.00 98.56 187 HIS A C 1
ATOM 1480 O O . HIS A 1 187 ? 14.100 -8.313 -1.602 1.00 98.56 187 HIS A O 1
ATOM 1486 N N . ALA A 1 188 ? 12.545 -7.348 -0.304 1.00 98.88 188 ALA A N 1
ATOM 1487 C CA . ALA A 1 188 ? 11.728 -6.860 -1.402 1.00 98.88 188 ALA A CA 1
ATOM 1488 C C . ALA A 1 188 ? 12.222 -5.463 -1.807 1.00 98.88 188 ALA A C 1
ATOM 1490 O O . ALA A 1 188 ? 12.514 -4.620 -0.953 1.00 98.88 188 ALA A O 1
ATOM 1491 N N . VAL A 1 189 ? 12.341 -5.222 -3.109 1.00 98.88 189 VAL A N 1
ATOM 1492 C CA . VAL A 1 189 ? 12.791 -3.957 -3.692 1.00 98.88 189 VAL A CA 1
ATOM 1493 C C . VAL A 1 189 ? 11.829 -3.573 -4.805 1.00 98.88 189 VAL A C 1
ATOM 1495 O O . VAL A 1 189 ? 11.607 -4.341 -5.740 1.00 98.88 189 VAL A O 1
ATOM 1498 N N . LEU A 1 190 ? 11.260 -2.378 -4.704 1.00 98.94 190 LEU A N 1
ATOM 1499 C CA . LEU A 1 190 ? 10.312 -1.838 -5.667 1.00 98.94 190 LEU A CA 1
ATOM 1500 C C . LEU A 1 190 ? 10.941 -0.655 -6.392 1.00 98.94 190 LEU A C 1
ATOM 1502 O O . LEU A 1 190 ? 11.344 0.322 -5.764 1.00 98.94 190 LEU A O 1
ATOM 1506 N N . LEU A 1 191 ? 10.994 -0.744 -7.715 1.00 98.88 191 LEU A N 1
ATOM 1507 C CA . LEU A 1 191 ? 11.410 0.323 -8.613 1.00 98.88 191 LEU A CA 1
ATOM 1508 C C . LEU A 1 191 ? 10.152 0.902 -9.253 1.00 98.88 191 LEU A C 1
ATOM 1510 O O . LEU A 1 191 ? 9.372 0.149 -9.832 1.00 98.88 191 LEU A O 1
ATOM 1514 N N . VAL A 1 192 ? 9.957 2.214 -9.167 1.00 98.88 192 VAL A N 1
ATOM 1515 C CA . VAL A 1 192 ? 8.770 2.903 -9.692 1.00 98.88 192 VAL A CA 1
ATOM 1516 C C . VAL A 1 192 ? 9.195 3.973 -10.684 1.00 98.88 192 VAL A C 1
ATOM 1518 O O . VAL A 1 192 ? 9.992 4.847 -10.339 1.00 98.88 192 VAL A O 1
ATOM 1521 N N . ASN A 1 193 ? 8.632 3.945 -11.892 1.00 98.75 193 ASN A N 1
ATOM 1522 C CA . ASN A 1 193 ? 8.653 5.089 -12.795 1.00 98.75 193 ASN A CA 1
ATOM 1523 C C . ASN A 1 193 ? 7.419 5.952 -12.534 1.00 98.75 193 ASN A C 1
ATOM 1525 O O . ASN A 1 193 ? 6.294 5.491 -12.671 1.00 98.75 193 ASN A O 1
ATOM 1529 N N . ARG A 1 194 ? 7.634 7.206 -12.154 1.00 97.75 194 ARG A N 1
ATOM 1530 C CA . ARG A 1 194 ? 6.590 8.188 -11.855 1.00 97.75 194 ARG A CA 1
ATOM 1531 C C . ARG A 1 194 ? 6.267 9.123 -13.004 1.00 97.75 194 ARG A C 1
ATOM 1533 O O . ARG A 1 194 ? 5.291 9.857 -12.901 1.00 97.75 194 ARG A O 1
ATOM 1540 N N . GLY A 1 195 ? 7.125 9.152 -14.018 1.00 97.62 195 GLY A N 1
ATOM 1541 C CA . GLY A 1 195 ? 6.997 10.065 -15.138 1.00 97.62 195 GLY A CA 1
ATOM 1542 C C . GLY A 1 195 ? 6.134 9.512 -16.266 1.00 97.62 195 GLY A C 1
ATOM 1543 O O . GLY A 1 195 ? 5.886 8.310 -16.364 1.00 97.62 195 GLY A O 1
ATOM 1544 N N . ASP A 1 196 ? 5.792 10.416 -17.180 1.00 97.50 196 ASP A N 1
ATOM 1545 C CA . ASP A 1 196 ? 4.970 10.153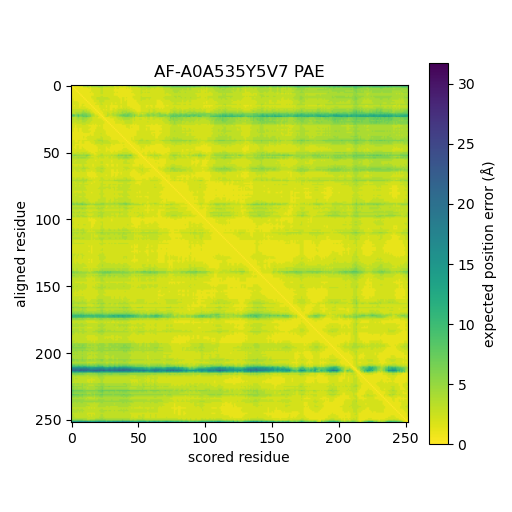 -18.366 1.00 97.50 196 ASP A CA 1
ATOM 1546 C C . ASP A 1 196 ? 5.762 9.553 -19.548 1.00 97.50 196 ASP A C 1
ATOM 1548 O O . ASP A 1 196 ? 5.238 9.369 -20.647 1.00 97.50 196 ASP A O 1
ATOM 1552 N N . ALA A 1 197 ? 7.051 9.251 -19.355 1.00 98.00 197 ALA A N 1
ATOM 1553 C CA . ALA A 1 197 ? 7.941 8.689 -20.370 1.00 98.00 197 ALA A CA 1
ATOM 1554 C C . ALA A 1 197 ? 8.649 7.431 -19.855 1.00 98.00 197 ALA A C 1
ATOM 1556 O O . ALA A 1 197 ? 8.765 7.216 -18.650 1.00 98.00 197 ALA A O 1
ATOM 1557 N N . ARG A 1 198 ? 9.156 6.595 -20.773 1.00 98.44 198 ARG A N 1
ATOM 1558 C CA . ARG A 1 198 ? 10.008 5.458 -20.396 1.00 98.44 198 ARG A CA 1
ATOM 1559 C C . ARG A 1 198 ? 11.252 5.957 -19.665 1.00 98.44 198 ARG A C 1
ATOM 1561 O O . ARG A 1 198 ? 11.943 6.836 -20.174 1.00 98.44 198 ARG A O 1
ATOM 1568 N N . ALA A 1 199 ? 11.561 5.351 -18.525 1.00 98.19 199 ALA A N 1
ATOM 1569 C CA . ALA A 1 199 ? 12.725 5.700 -17.720 1.00 98.19 199 ALA A CA 1
ATOM 1570 C C . ALA A 1 199 ? 13.465 4.438 -17.269 1.00 98.19 199 ALA A C 1
ATOM 1572 O O . ALA A 1 199 ? 12.838 3.424 -16.952 1.00 98.19 199 ALA A O 1
ATOM 1573 N N . ASN A 1 200 ? 14.799 4.497 -17.237 1.00 98.25 200 ASN A N 1
ATOM 1574 C CA . ASN A 1 200 ? 15.593 3.466 -16.575 1.00 98.25 200 ASN A CA 1
ATOM 1575 C C . ASN A 1 200 ? 15.671 3.778 -15.083 1.00 98.25 200 ASN A C 1
ATOM 1577 O O . ASN A 1 200 ? 16.192 4.826 -14.702 1.00 98.25 200 ASN A O 1
ATOM 1581 N N . VAL A 1 201 ? 15.165 2.873 -14.250 1.00 98.62 201 VAL A N 1
ATOM 1582 C CA . VAL A 1 201 ? 15.211 2.996 -12.792 1.00 98.62 201 VAL A CA 1
ATOM 1583 C C . VAL A 1 201 ? 16.223 1.992 -12.262 1.00 98.62 201 VAL A C 1
ATOM 1585 O O . VAL A 1 201 ? 16.205 0.830 -12.657 1.00 98.62 201 VAL A O 1
ATOM 1588 N N . VAL A 1 202 ? 17.110 2.441 -11.374 1.00 98.12 202 VAL A N 1
ATOM 1589 C CA . VAL A 1 202 ? 18.239 1.647 -10.861 1.00 98.12 202 VAL A CA 1
ATOM 1590 C C . VAL A 1 202 ? 18.105 1.473 -9.351 1.00 98.12 202 VAL A C 1
ATOM 1592 O O . VAL A 1 202 ? 18.146 2.458 -8.638 1.00 98.12 202 VAL A O 1
ATOM 1595 N N . ALA A 1 203 ? 18.006 0.275 -8.803 1.00 98.06 203 ALA A N 1
ATOM 1596 C CA . ALA A 1 203 ? 18.159 0.034 -7.368 1.00 98.06 203 ALA A CA 1
ATOM 1597 C C . ALA A 1 203 ? 19.626 -0.289 -7.056 1.00 98.06 203 ALA A C 1
ATOM 1599 O O . ALA A 1 203 ? 20.158 -1.269 -7.575 1.00 98.06 203 ALA A O 1
ATOM 1600 N N . ARG A 1 204 ? 20.291 0.522 -6.225 1.00 97.31 204 ARG A N 1
ATOM 1601 C CA . ARG A 1 204 ? 21.674 0.261 -5.793 1.00 97.31 204 ARG A CA 1
ATOM 1602 C C . ARG A 1 204 ? 21.679 -0.488 -4.465 1.00 97.31 204 ARG A C 1
ATOM 1604 O O . ARG A 1 204 ? 20.883 -0.186 -3.579 1.00 97.31 204 ARG A O 1
ATOM 1611 N N . TRP A 1 205 ? 22.548 -1.484 -4.323 1.00 97.06 205 TRP A N 1
ATOM 1612 C CA . TRP A 1 205 ? 22.542 -2.361 -3.150 1.00 97.06 205 TRP A CA 1
ATOM 1613 C C . TRP A 1 205 ? 22.980 -1.674 -1.861 1.00 97.06 205 TRP A C 1
ATOM 1615 O O . TRP A 1 205 ? 22.463 -2.019 -0.802 1.00 97.06 205 TRP A O 1
ATOM 1625 N N . ASP A 1 206 ? 23.865 -0.685 -1.942 1.00 95.94 206 ASP A N 1
ATOM 1626 C CA . ASP A 1 206 ? 24.262 0.127 -0.792 1.00 95.94 206 ASP A CA 1
ATOM 1627 C C . ASP A 1 206 ? 23.106 0.986 -0.257 1.00 95.94 206 ASP A C 1
ATOM 1629 O O . ASP A 1 206 ? 22.921 1.064 0.955 1.00 95.94 206 ASP A O 1
ATOM 1633 N N . GLU A 1 207 ? 22.284 1.553 -1.144 1.00 95.88 207 GLU A N 1
ATOM 1634 C CA . GLU A 1 207 ? 21.058 2.289 -0.798 1.00 95.88 207 GLU A CA 1
ATOM 1635 C C . GLU A 1 207 ? 19.967 1.361 -0.237 1.00 95.88 207 GLU A C 1
ATOM 1637 O O . GLU A 1 207 ? 19.338 1.672 0.773 1.00 95.88 207 GLU A O 1
ATOM 1642 N N . VAL A 1 208 ? 19.748 0.198 -0.865 1.00 96.94 208 VAL A N 1
ATOM 1643 C CA . VAL A 1 208 ? 18.746 -0.789 -0.418 1.00 96.94 208 VAL A CA 1
ATOM 1644 C C . VAL A 1 208 ? 19.066 -1.294 0.991 1.00 96.94 208 VAL A C 1
ATOM 1646 O O . VAL A 1 208 ? 18.180 -1.333 1.853 1.00 96.94 208 VAL A O 1
ATOM 1649 N N . LEU A 1 209 ? 20.329 -1.650 1.234 1.00 95.19 209 LEU A N 1
ATOM 1650 C CA . LEU A 1 209 ? 20.796 -2.189 2.511 1.00 95.19 209 LEU A CA 1
ATOM 1651 C C . LEU A 1 209 ? 21.098 -1.109 3.551 1.00 95.19 209 LEU A C 1
ATOM 1653 O O . LEU A 1 209 ? 21.187 -1.440 4.730 1.00 95.19 209 LEU A O 1
ATOM 1657 N N . ASP A 1 210 ? 21.239 0.154 3.138 1.00 92.75 210 ASP A N 1
ATOM 1658 C CA . ASP A 1 210 ? 21.792 1.232 3.970 1.00 92.75 210 ASP A CA 1
ATOM 1659 C C . ASP A 1 210 ? 23.139 0.818 4.592 1.00 92.75 210 ASP A C 1
ATOM 1661 O O . ASP A 1 210 ? 23.397 0.916 5.791 1.00 92.75 210 ASP A O 1
ATOM 1665 N N . ALA A 1 211 ? 23.997 0.242 3.746 1.00 90.25 211 ALA A N 1
ATOM 1666 C CA . ALA A 1 211 ? 25.278 -0.319 4.146 1.00 90.25 211 ALA A CA 1
ATOM 1667 C C . ALA A 1 211 ? 26.320 -0.123 3.045 1.00 90.25 211 ALA A C 1
ATOM 1669 O O . ALA A 1 211 ? 26.076 -0.386 1.871 1.00 90.25 211 ALA A O 1
ATOM 1670 N N . LYS A 1 212 ? 27.528 0.302 3.429 1.00 84.44 212 LYS A N 1
ATOM 1671 C CA . LYS A 1 212 ? 28.631 0.493 2.478 1.00 84.44 212 LYS A CA 1
ATOM 1672 C C . LYS A 1 212 ? 29.214 -0.845 2.009 1.00 84.44 212 LYS A C 1
ATOM 1674 O O . LYS A 1 212 ? 29.347 -1.789 2.789 1.00 84.44 212 LYS A O 1
ATOM 1679 N N . GLY A 1 213 ? 29.696 -0.852 0.767 1.00 78.81 213 GLY A N 1
ATOM 1680 C CA . GLY A 1 213 ? 30.472 -1.943 0.170 1.00 78.81 213 GLY A CA 1
ATOM 1681 C C . GLY A 1 213 ? 29.719 -2.675 -0.938 1.00 78.81 213 GLY A C 1
ATOM 1682 O O . GLY A 1 213 ? 28.493 -2.715 -0.936 1.00 78.81 213 GLY A O 1
ATOM 1683 N N . SER A 1 214 ? 30.462 -3.262 -1.885 1.00 78.06 214 SER A N 1
ATOM 1684 C CA . SER A 1 214 ? 29.833 -4.057 -2.946 1.00 78.06 214 SER A CA 1
ATOM 1685 C C . SER A 1 214 ? 29.164 -5.290 -2.349 1.00 78.06 214 SER A C 1
ATOM 1687 O O . SER A 1 214 ? 29.675 -5.917 -1.411 1.00 78.06 214 SER A O 1
ATOM 1689 N N . ARG A 1 215 ? 28.008 -5.621 -2.906 1.00 91.81 215 ARG A N 1
ATOM 1690 C CA . ARG A 1 215 ? 27.225 -6.808 -2.583 1.00 91.81 215 ARG A CA 1
ATOM 1691 C C . ARG A 1 215 ? 26.784 -7.445 -3.878 1.00 91.81 215 ARG A C 1
ATOM 1693 O O . ARG A 1 215 ? 26.590 -6.754 -4.879 1.00 91.81 215 ARG A O 1
ATOM 1700 N N . ARG A 1 216 ? 26.585 -8.753 -3.832 1.00 96.69 216 ARG A N 1
ATOM 1701 C CA . ARG A 1 216 ? 25.883 -9.464 -4.890 1.00 96.69 216 ARG A CA 1
ATOM 1702 C C . ARG A 1 216 ? 24.496 -9.819 -4.392 1.00 96.69 216 ARG A C 1
ATOM 1704 O O . ARG A 1 216 ? 24.288 -9.998 -3.195 1.00 96.69 216 ARG A O 1
ATOM 1711 N N . GLY A 1 217 ? 23.537 -9.859 -5.302 1.00 97.44 217 GLY A N 1
ATOM 1712 C CA . GLY A 1 217 ? 22.161 -10.212 -4.991 1.00 97.44 217 GLY A CA 1
ATOM 1713 C C . GLY A 1 217 ? 21.582 -11.091 -6.082 1.00 97.44 217 GLY A C 1
ATOM 1714 O O . GLY A 1 217 ? 21.622 -10.714 -7.251 1.00 97.44 217 GLY A O 1
ATOM 1715 N N . ASN A 1 218 ? 21.032 -12.247 -5.714 1.00 98.44 218 ASN A N 1
ATOM 1716 C CA . ASN A 1 218 ? 20.192 -13.026 -6.620 1.00 98.44 218 ASN A CA 1
ATOM 1717 C C . ASN A 1 218 ? 18.806 -12.392 -6.676 1.00 98.44 218 ASN A C 1
ATOM 1719 O O . ASN A 1 218 ? 18.138 -12.270 -5.649 1.00 98.44 218 ASN A O 1
ATOM 1723 N N . VAL A 1 219 ? 18.404 -11.969 -7.874 1.00 98.75 219 VAL A N 1
ATOM 1724 C CA . VAL A 1 219 ? 17.172 -11.214 -8.108 1.00 98.75 219 VAL A CA 1
ATOM 1725 C C . VAL A 1 219 ? 16.098 -12.124 -8.697 1.00 98.75 219 VAL A C 1
ATOM 1727 O O . VAL A 1 219 ? 16.349 -12.833 -9.673 1.00 98.75 219 VAL A O 1
ATOM 1730 N N . ARG A 1 220 ? 14.886 -12.050 -8.146 1.00 98.69 220 ARG A N 1
ATOM 1731 C CA . ARG A 1 220 ? 13.663 -12.659 -8.682 1.00 98.69 220 ARG A CA 1
ATOM 1732 C C . ARG A 1 220 ? 12.607 -11.587 -8.913 1.00 98.69 220 ARG A C 1
ATOM 1734 O O . ARG A 1 220 ? 12.323 -10.815 -8.004 1.00 98.69 220 ARG A O 1
ATOM 1741 N N . ASP A 1 221 ? 12.022 -11.550 -10.103 1.00 98.75 221 ASP A N 1
ATOM 1742 C CA . ASP A 1 221 ? 10.909 -10.659 -10.441 1.00 98.75 221 ASP A CA 1
ATOM 1743 C C . ASP A 1 221 ? 9.583 -11.293 -10.004 1.00 98.75 221 ASP A C 1
ATOM 1745 O O . ASP A 1 221 ? 9.268 -12.412 -10.413 1.00 98.75 221 ASP A O 1
ATOM 1749 N N . LEU A 1 222 ? 8.831 -10.599 -9.144 1.00 98.81 222 LEU A N 1
ATOM 1750 C CA . LEU A 1 222 ? 7.638 -11.150 -8.488 1.00 98.81 222 LEU A CA 1
ATOM 1751 C C . LEU A 1 222 ? 6.383 -11.055 -9.358 1.00 98.81 222 LEU A C 1
ATOM 1753 O O . LEU A 1 222 ? 5.461 -11.854 -9.192 1.00 98.81 222 LEU A O 1
ATOM 1757 N N . TRP A 1 223 ? 6.348 -10.108 -10.300 1.00 98.50 223 TRP A N 1
ATOM 1758 C CA . TRP A 1 223 ? 5.258 -10.002 -11.270 1.00 98.50 223 TRP A CA 1
ATOM 1759 C C . TRP A 1 223 ? 5.454 -10.996 -12.413 1.00 98.50 223 TRP A C 1
ATOM 1761 O O . TRP A 1 223 ? 4.518 -11.708 -12.780 1.00 98.50 223 TRP A O 1
ATOM 1771 N N . GLU A 1 224 ? 6.684 -11.111 -12.918 1.00 97.75 224 GLU A N 1
ATOM 1772 C CA . GLU A 1 224 ? 7.031 -12.073 -13.974 1.00 97.75 224 GLU A CA 1
ATOM 1773 C C . GLU A 1 224 ? 7.205 -13.507 -13.440 1.00 97.75 224 GLU A C 1
ATOM 1775 O O . GLU A 1 224 ? 7.206 -14.467 -14.211 1.00 97.75 224 GLU A O 1
ATOM 1780 N N . ARG A 1 225 ? 7.331 -13.671 -12.113 1.00 98.06 225 ARG A N 1
ATOM 1781 C CA . ARG A 1 225 ? 7.582 -14.948 -11.415 1.00 98.06 225 ARG A CA 1
ATOM 1782 C C . ARG A 1 225 ? 8.819 -15.672 -11.950 1.00 98.06 225 ARG A C 1
ATOM 1784 O O . ARG A 1 225 ? 8.854 -16.904 -12.035 1.00 98.06 225 ARG A O 1
ATOM 1791 N N . ALA A 1 226 ? 9.841 -14.894 -12.286 1.00 98.38 226 ALA A N 1
ATOM 1792 C CA . ALA A 1 226 ? 11.027 -15.354 -12.989 1.00 98.38 226 ALA A CA 1
ATOM 1793 C C . ALA A 1 226 ? 12.301 -14.985 -12.229 1.00 98.38 226 ALA A C 1
ATOM 1795 O O . ALA A 1 226 ? 12.459 -13.862 -11.744 1.00 98.38 226 ALA A O 1
ATOM 1796 N N . ASP A 1 227 ? 13.238 -15.928 -12.169 1.00 98.50 227 ASP A N 1
ATOM 1797 C CA . ASP A 1 227 ? 14.569 -15.663 -11.639 1.00 98.50 227 ASP A CA 1
ATOM 1798 C C . ASP A 1 227 ? 15.374 -14.882 -12.680 1.00 98.50 227 ASP A C 1
ATOM 1800 O O . ASP A 1 227 ? 15.562 -15.311 -13.818 1.00 98.50 227 ASP A O 1
ATOM 1804 N N . VAL A 1 228 ? 15.843 -13.705 -12.280 1.00 98.06 228 VAL A N 1
ATOM 1805 C CA . VAL A 1 228 ? 16.625 -12.785 -13.116 1.00 98.06 228 VAL A CA 1
ATOM 1806 C C . VAL A 1 228 ? 18.132 -13.060 -12.977 1.00 98.06 228 VAL A C 1
ATOM 1808 O O . VAL A 1 228 ? 18.930 -12.692 -13.849 1.00 98.06 228 VAL A O 1
ATOM 1811 N N . GLY A 1 229 ? 18.517 -13.739 -11.893 1.00 97.19 229 GLY A N 1
ATOM 1812 C CA . GLY A 1 229 ? 19.877 -14.175 -11.586 1.00 97.19 229 GLY A CA 1
ATOM 1813 C C . GLY A 1 229 ? 20.673 -13.174 -10.749 1.00 97.19 229 GLY A C 1
ATOM 1814 O O . GLY A 1 229 ? 20.156 -12.145 -10.308 1.00 97.19 229 GLY A O 1
ATOM 1815 N N . GLU A 1 230 ? 21.948 -13.487 -10.533 1.00 97.81 230 GLU A N 1
ATOM 1816 C CA . GLU A 1 230 ? 22.860 -12.677 -9.724 1.00 97.81 230 GLU A CA 1
ATOM 1817 C C . GLU A 1 230 ? 23.146 -11.316 -10.376 1.00 97.81 230 GLU A C 1
ATOM 1819 O O . GLU A 1 230 ? 23.299 -11.202 -11.597 1.00 97.81 230 GLU A O 1
ATOM 1824 N N . ARG A 1 231 ? 23.223 -10.268 -9.555 1.00 97.75 231 ARG A N 1
ATOM 1825 C CA . ARG A 1 231 ? 23.657 -8.925 -9.942 1.00 97.75 231 ARG A CA 1
ATOM 1826 C C . ARG A 1 231 ? 24.652 -8.365 -8.935 1.00 97.75 231 ARG A C 1
ATOM 1828 O O . ARG A 1 231 ? 24.472 -8.535 -7.731 1.00 97.75 231 ARG A O 1
ATOM 1835 N N . ASP A 1 232 ? 25.665 -7.664 -9.432 1.00 96.69 232 ASP A N 1
ATOM 1836 C CA . ASP A 1 232 ? 26.717 -7.041 -8.624 1.00 96.69 232 ASP A CA 1
ATOM 1837 C C . ASP A 1 232 ? 26.461 -5.535 -8.493 1.00 96.69 232 ASP A C 1
ATOM 1839 O O . ASP A 1 232 ? 26.315 -4.825 -9.488 1.00 96.69 232 ASP A O 1
ATOM 1843 N N . GLY A 1 233 ? 26.360 -5.051 -7.258 1.00 96.56 233 GLY A N 1
ATOM 1844 C CA . GLY A 1 233 ? 26.189 -3.635 -6.918 1.00 96.56 233 GLY A CA 1
ATOM 1845 C C . GLY A 1 233 ? 24.806 -3.016 -7.175 1.00 96.56 233 GLY A C 1
ATOM 1846 O O . GLY A 1 233 ? 24.413 -2.123 -6.424 1.00 96.56 233 GLY A O 1
ATOM 1847 N N . TYR A 1 234 ? 24.053 -3.452 -8.190 1.00 97.44 234 TYR A N 1
ATOM 1848 C CA . TYR A 1 234 ? 22.749 -2.865 -8.522 1.00 97.44 234 TYR A CA 1
ATOM 1849 C C . TYR A 1 234 ? 21.834 -3.795 -9.329 1.00 97.44 234 TYR A C 1
ATOM 1851 O O . TYR A 1 234 ? 22.275 -4.782 -9.909 1.00 97.44 234 TYR A O 1
ATOM 1859 N N . TYR A 1 235 ? 20.560 -3.423 -9.431 1.00 98.12 235 TYR A N 1
ATOM 1860 C CA . TYR A 1 235 ? 19.590 -3.965 -10.380 1.00 98.12 235 TYR A CA 1
ATOM 1861 C C . TYR A 1 235 ? 18.850 -2.820 -11.068 1.00 98.12 235 TYR A C 1
ATOM 1863 O O . TYR A 1 235 ? 18.416 -1.895 -10.390 1.00 98.12 235 TYR A O 1
ATOM 1871 N N . ASP A 1 236 ? 18.677 -2.858 -12.385 1.00 98.00 236 ASP A N 1
ATOM 1872 C CA . ASP A 1 236 ? 17.939 -1.832 -13.117 1.00 98.00 236 ASP A CA 1
ATOM 1873 C C . ASP A 1 236 ? 16.888 -2.402 -14.069 1.00 98.00 236 ASP A C 1
ATOM 1875 O O . ASP A 1 236 ? 16.949 -3.551 -14.517 1.00 98.00 236 ASP A O 1
ATOM 1879 N N . ARG A 1 237 ? 15.877 -1.577 -14.354 1.00 98.12 237 ARG A N 1
ATOM 1880 C CA . ARG A 1 237 ? 14.842 -1.861 -15.348 1.00 98.12 237 ARG A CA 1
ATOM 1881 C C . ARG A 1 237 ? 14.427 -0.588 -16.064 1.00 98.12 237 ARG A C 1
ATOM 1883 O O . ARG A 1 237 ? 14.122 0.428 -15.443 1.00 98.12 237 ARG A O 1
ATOM 1890 N N . THR A 1 238 ? 14.312 -0.694 -17.386 1.00 98.44 238 THR A N 1
ATOM 1891 C CA . THR A 1 238 ? 13.607 0.299 -18.196 1.00 98.44 238 THR A CA 1
ATOM 1892 C C . THR A 1 238 ? 12.107 0.053 -18.094 1.00 98.44 238 THR A C 1
ATOM 1894 O O . THR A 1 238 ? 11.598 -0.952 -18.590 1.00 98.44 238 THR A O 1
ATOM 1897 N N . LEU A 1 239 ? 11.407 0.978 -17.447 1.00 98.62 239 LEU A N 1
ATOM 1898 C CA . LEU A 1 239 ? 9.986 0.886 -17.136 1.00 98.62 239 LEU A CA 1
ATOM 1899 C C . LEU A 1 239 ? 9.172 1.781 -18.075 1.00 98.62 239 LEU A C 1
ATOM 1901 O O . LEU A 1 239 ? 9.620 2.858 -18.472 1.00 98.62 239 LEU A O 1
ATOM 1905 N N . ALA A 1 240 ? 7.974 1.326 -18.448 1.00 98.69 240 ALA A N 1
ATOM 1906 C CA . ALA A 1 240 ? 6.971 2.169 -19.099 1.00 98.69 240 ALA A CA 1
ATOM 1907 C C . ALA A 1 240 ? 6.535 3.315 -18.159 1.00 98.69 240 ALA A C 1
ATOM 1909 O O . ALA A 1 240 ? 6.832 3.247 -16.961 1.00 98.69 240 ALA A O 1
ATOM 1910 N N . PRO A 1 241 ? 5.880 4.374 -18.670 1.00 98.62 241 PRO A N 1
ATOM 1911 C CA . PRO A 1 241 ? 5.254 5.379 -17.812 1.00 98.62 241 PRO A CA 1
ATOM 1912 C C . PRO A 1 241 ? 4.403 4.716 -16.728 1.00 98.62 241 PRO A C 1
ATOM 1914 O O . PRO A 1 241 ? 3.679 3.766 -17.020 1.00 98.62 241 PRO A O 1
ATOM 1917 N N . HIS A 1 242 ? 4.551 5.174 -15.486 1.00 98.75 242 HIS A N 1
ATOM 1918 C CA . HIS A 1 242 ? 3.779 4.728 -14.311 1.00 98.75 242 HIS A CA 1
ATOM 1919 C C . HIS A 1 242 ? 3.922 3.244 -13.920 1.00 98.75 242 HIS A C 1
ATOM 1921 O O . HIS A 1 242 ? 3.300 2.777 -12.962 1.00 98.75 242 HIS A O 1
ATOM 1927 N N . ALA A 1 243 ? 4.778 2.496 -14.615 1.00 98.81 243 ALA A N 1
ATOM 1928 C CA . ALA A 1 243 ? 5.038 1.096 -14.325 1.00 98.81 243 ALA A CA 1
ATOM 1929 C C . ALA A 1 243 ? 6.025 0.925 -13.163 1.00 98.81 243 ALA A C 1
ATOM 1931 O O . ALA A 1 243 ? 6.837 1.805 -12.848 1.00 98.81 243 ALA A O 1
ATOM 1932 N N . CYS A 1 244 ? 6.009 -0.270 -12.581 1.00 98.81 244 CYS A N 1
ATOM 1933 C CA . CYS A 1 244 ? 6.957 -0.690 -11.564 1.00 98.81 244 CYS A CA 1
ATOM 1934 C C . CYS A 1 244 ? 7.617 -2.031 -11.904 1.00 98.81 244 CYS A C 1
ATOM 1936 O O . CYS A 1 244 ? 7.125 -2.803 -12.729 1.00 98.81 244 CYS A O 1
ATOM 1938 N N . ALA A 1 245 ? 8.727 -2.314 -11.228 1.00 98.81 245 ALA A N 1
ATOM 1939 C CA . ALA A 1 245 ? 9.254 -3.662 -11.059 1.00 98.81 245 ALA A CA 1
ATOM 1940 C C . ALA A 1 245 ? 9.362 -3.948 -9.562 1.00 98.81 245 ALA A C 1
ATOM 1942 O O . ALA A 1 245 ? 9.999 -3.186 -8.834 1.00 98.81 245 ALA A O 1
ATOM 1943 N N . LEU A 1 246 ? 8.752 -5.044 -9.114 1.00 98.94 246 LEU A N 1
ATOM 1944 C CA . LEU A 1 246 ? 8.867 -5.534 -7.746 1.00 98.94 246 LEU A CA 1
ATOM 1945 C C . LEU A 1 246 ? 9.702 -6.810 -7.762 1.00 98.94 246 LEU A C 1
ATOM 1947 O O . LEU A 1 246 ? 9.319 -7.798 -8.388 1.00 98.94 246 LEU A O 1
ATOM 1951 N N . VAL A 1 247 ? 10.841 -6.778 -7.078 1.00 98.94 247 VAL A N 1
ATOM 1952 C CA . VAL A 1 247 ? 11.780 -7.897 -7.035 1.00 98.94 247 VAL A CA 1
ATOM 1953 C C . VAL A 1 247 ? 12.077 -8.330 -5.607 1.00 98.94 247 VAL A C 1
ATOM 1955 O O . VAL A 1 247 ? 12.084 -7.513 -4.690 1.00 98.94 247 VAL A O 1
ATOM 1958 N N . LYS A 1 248 ? 12.373 -9.614 -5.422 1.00 98.81 248 LYS A N 1
ATOM 1959 C CA . LYS A 1 248 ? 12.968 -10.153 -4.196 1.00 98.81 248 LYS A CA 1
ATOM 1960 C C . LYS A 1 248 ? 14.452 -10.402 -4.432 1.00 98.81 248 LYS A C 1
ATOM 1962 O O . LYS A 1 248 ? 14.835 -10.951 -5.464 1.00 98.81 248 LYS A O 1
ATOM 1967 N N . VAL A 1 249 ? 15.278 -9.981 -3.482 1.00 98.75 249 VAL A N 1
ATOM 1968 C CA . VAL A 1 249 ? 16.738 -10.001 -3.582 1.00 98.75 249 VAL A CA 1
ATOM 1969 C C . VAL A 1 249 ? 17.323 -10.770 -2.406 1.00 98.75 249 VAL A C 1
ATOM 1971 O O . VAL A 1 249 ? 17.157 -10.378 -1.249 1.00 98.75 249 VAL A O 1
ATOM 1974 N N . ALA A 1 250 ? 18.026 -11.857 -2.707 1.00 98.19 250 ALA A N 1
ATOM 1975 C CA . ALA A 1 250 ? 18.823 -12.603 -1.740 1.00 98.19 250 ALA A CA 1
ATOM 1976 C C . ALA A 1 250 ? 20.286 -12.152 -1.833 1.00 98.19 250 ALA A C 1
ATOM 1978 O O . ALA A 1 250 ? 20.971 -12.476 -2.806 1.00 98.19 250 ALA A O 1
ATOM 1979 N N . PHE A 1 251 ? 20.741 -11.371 -0.850 1.00 95.88 251 PHE A N 1
ATOM 1980 C CA . PHE A 1 251 ? 22.099 -10.827 -0.810 1.00 95.88 251 PHE A CA 1
ATOM 1981 C C . PHE A 1 251 ? 23.134 -11.857 -0.347 1.00 95.88 251 PHE A C 1
ATOM 1983 O O . PHE A 1 251 ? 22.852 -12.674 0.529 1.00 95.88 251 PHE A O 1
ATOM 1990 N N . THR A 1 252 ? 24.340 -11.759 -0.906 1.00 86.25 252 THR A N 1
ATOM 1991 C CA . THR A 1 252 ? 25.532 -12.554 -0.567 1.00 86.25 252 THR A CA 1
ATOM 1992 C C . THR A 1 252 ? 26.755 -11.664 -0.407 1.00 86.25 252 THR A C 1
ATOM 1994 O O . THR A 1 252 ? 26.868 -10.678 -1.183 1.00 86.25 252 THR A O 1
#

pLDDT: mean 97.37, std 2.68, range [78.06, 99.0]

Sequence (252 aa):
ARDAQRFADWGVDFMKVDWCHTAGLRGRTTYPKWTEAIRATRRPMVLSICEWSRDKPWEWAGSVGHMWRTTSDIADTWASVMDIAARQADLHEYAGPDHWNDPDMLEVGNGGMSDEEYRTHFSLWAMLAAPLVAGNDVRAMSEGARAILTAPEVLAVDQDPRGSQARRVRRDDVSEVWARPLADGTHAVLLVNRGDARANVVARWDEVLDAKGSRRGNVRDLWERADVGERDGYYDRTLAPHACALVKVAFT

Nearest PDB structures (foldseek):
  6f4c-assembly1_B  TM=9.811E-01  e=2.732E-30  Nicotiana benthamiana
  1uas-assembly1_A  TM=9.730E-01  e=1.126E-30  Oryza sativa
  3a5v-assembly1_A  TM=9.666E-01  e=5.626E-26  Umbelopsis vinacea
  4nzj-assembly1_A  TM=9.324E-01  e=1.140E-26  Bacteroides fragilis NCTC 9343
  1t0o-assembly1_A  TM=8.948E-01  e=3.369E-20  Trichoderma reesei